Protein AF-A0A939PUR6-F1 (afdb_monomer_lite)

Structure (mmCIF, N/CA/C/O backbone):
data_AF-A0A939PUR6-F1
#
_entry.id   AF-A0A939PUR6-F1
#
loop_
_atom_site.group_PDB
_atom_site.id
_atom_site.type_symbol
_atom_site.label_atom_id
_atom_site.label_alt_id
_atom_site.label_comp_id
_atom_site.label_asym_id
_atom_site.label_entity_id
_atom_site.label_seq_id
_atom_site.pdbx_PDB_ins_code
_atom_site.Cartn_x
_atom_site.Cartn_y
_atom_site.Cartn_z
_atom_site.occupancy
_atom_site.B_iso_or_equiv
_atom_site.auth_seq_id
_atom_site.auth_comp_id
_atom_site.auth_asym_id
_atom_site.auth_atom_id
_atom_site.pdbx_PDB_model_num
ATOM 1 N N . MET A 1 1 ? -47.076 -16.941 -28.227 1.00 44.94 1 MET A N 1
ATOM 2 C CA . MET A 1 1 ? -46.972 -17.529 -26.874 1.00 44.94 1 MET A CA 1
ATOM 3 C C . MET A 1 1 ? -46.334 -18.901 -27.010 1.00 44.94 1 MET A C 1
ATOM 5 O O . MET A 1 1 ? -46.999 -19.819 -27.462 1.00 44.94 1 MET A O 1
ATOM 9 N N . VAL A 1 2 ? -45.040 -19.025 -26.717 1.00 42.06 2 VAL A N 1
ATOM 10 C CA . VAL A 1 2 ? -44.297 -20.294 -26.789 1.00 42.06 2 VAL A CA 1
ATOM 11 C C . VAL A 1 2 ? -43.575 -20.441 -25.453 1.00 42.06 2 VAL A C 1
ATOM 13 O O . VAL A 1 2 ? -42.733 -19.615 -25.112 1.00 42.06 2 VAL A O 1
ATOM 16 N N . ARG A 1 3 ? -44.006 -21.416 -24.647 1.00 46.50 3 ARG A N 1
ATOM 17 C CA . ARG A 1 3 ? -43.415 -21.761 -23.348 1.00 46.50 3 ARG A CA 1
ATOM 18 C C . ARG A 1 3 ? -42.336 -22.811 -23.586 1.00 46.50 3 ARG A C 1
ATOM 20 O O . ARG A 1 3 ? -42.663 -23.931 -23.962 1.00 46.50 3 ARG A O 1
ATOM 27 N N . THR A 1 4 ? -41.083 -22.462 -23.322 1.00 55.25 4 THR A N 1
ATOM 28 C CA . THR A 1 4 ? -39.977 -23.423 -23.262 1.00 55.25 4 THR A CA 1
ATOM 29 C C . THR A 1 4 ? -39.694 -23.731 -21.796 1.00 55.25 4 THR A C 1
ATOM 31 O O . THR A 1 4 ? -39.355 -22.840 -21.021 1.00 55.25 4 THR A O 1
ATOM 34 N N . VAL A 1 5 ? -39.899 -24.991 -21.417 1.00 54.78 5 VAL A N 1
ATOM 35 C CA . VAL A 1 5 ? -39.617 -25.551 -20.090 1.00 54.78 5 VAL A CA 1
ATOM 36 C C . VAL A 1 5 ? -38.183 -26.081 -20.118 1.00 54.78 5 VAL A C 1
ATOM 38 O O . VAL A 1 5 ? -37.868 -26.934 -20.943 1.00 54.78 5 VAL A O 1
ATOM 41 N N . GLY A 1 6 ? -37.310 -25.538 -19.266 1.00 55.69 6 GLY A N 1
ATOM 42 C CA . GLY A 1 6 ? -35.906 -25.933 -19.140 1.00 55.69 6 GLY A CA 1
ATOM 43 C C . GLY A 1 6 ? -35.643 -26.615 -17.800 1.00 55.69 6 GLY A C 1
ATOM 44 O O . GLY A 1 6 ? -35.894 -26.042 -16.744 1.00 55.69 6 GLY A O 1
ATOM 45 N N . THR A 1 7 ? -35.179 -27.854 -17.887 1.00 63.34 7 THR A N 1
ATOM 46 C CA . THR A 1 7 ? -34.989 -28.867 -16.845 1.00 63.34 7 THR A CA 1
ATOM 47 C C . THR A 1 7 ? -33.968 -28.473 -15.770 1.00 63.34 7 THR A C 1
ATOM 49 O O . THR A 1 7 ? -32.904 -27.938 -16.072 1.00 63.34 7 THR A O 1
ATOM 52 N N . ILE A 1 8 ? -34.287 -28.785 -14.509 1.00 49.12 8 ILE A N 1
ATOM 53 C CA . ILE A 1 8 ? -33.428 -28.620 -13.328 1.00 49.12 8 ILE A CA 1
ATOM 54 C C . ILE A 1 8 ? -32.584 -29.891 -13.165 1.00 49.12 8 ILE A C 1
ATOM 56 O O . ILE A 1 8 ? -33.142 -30.969 -12.972 1.00 49.12 8 ILE A O 1
ATOM 60 N N . THR A 1 9 ? -31.257 -29.768 -13.207 1.00 67.38 9 THR A N 1
ATOM 61 C CA . THR A 1 9 ? -30.330 -30.872 -12.905 1.00 67.38 9 THR A CA 1
ATOM 62 C C . THR A 1 9 ? -29.794 -30.705 -11.486 1.00 67.38 9 THR A C 1
ATOM 64 O O . THR A 1 9 ? -28.981 -29.823 -11.214 1.00 67.38 9 THR A O 1
ATOM 67 N N . THR A 1 10 ? -30.263 -31.547 -10.572 1.00 55.25 10 THR A N 1
ATOM 68 C CA . THR A 1 10 ? -29.758 -31.691 -9.204 1.00 55.25 10 THR A CA 1
ATOM 69 C C . THR A 1 10 ? -28.488 -32.544 -9.198 1.00 55.25 10 THR A C 1
ATOM 71 O O . THR A 1 10 ? -28.500 -33.682 -9.655 1.00 55.25 10 THR A O 1
ATOM 74 N N . TRP A 1 11 ? -27.395 -32.013 -8.645 1.00 55.38 11 TRP A N 1
ATOM 75 C CA . TRP A 1 11 ? -26.214 -32.801 -8.282 1.00 55.38 11 TRP A CA 1
ATOM 76 C C . TRP A 1 11 ? -26.189 -32.999 -6.770 1.00 55.38 11 TRP A C 1
ATOM 78 O O . TRP A 1 11 ? -26.096 -32.043 -6.001 1.00 55.38 11 TRP A O 1
ATOM 88 N N . ALA A 1 12 ? -26.304 -34.260 -6.367 1.00 51.56 12 ALA A N 1
ATOM 89 C CA . ALA A 1 12 ? -26.164 -34.728 -5.003 1.00 51.56 12 ALA A CA 1
ATOM 90 C C . ALA A 1 12 ? -24.798 -35.403 -4.825 1.00 51.56 12 ALA A C 1
ATOM 92 O O . ALA A 1 12 ? -24.374 -36.174 -5.680 1.00 51.56 12 ALA A O 1
ATOM 93 N N . GLY A 1 13 ? -24.190 -35.176 -3.660 1.00 39.81 13 GLY A N 1
ATOM 94 C CA . GLY A 1 13 ? -23.382 -36.180 -2.974 1.00 39.81 13 GLY A CA 1
ATOM 95 C C . GLY A 1 13 ? -21.890 -36.222 -3.299 1.00 39.81 13 GLY A C 1
ATOM 96 O O . GLY A 1 13 ? -21.481 -36.753 -4.320 1.00 39.81 13 GLY A O 1
ATOM 97 N N . ALA A 1 14 ? -21.078 -35.801 -2.330 1.00 51.81 14 ALA A N 1
ATOM 98 C CA . ALA A 1 14 ? -20.090 -36.683 -1.703 1.00 51.81 14 ALA A CA 1
ATOM 99 C C . ALA A 1 14 ? -19.549 -35.999 -0.440 1.00 51.81 14 ALA A C 1
ATOM 101 O O . ALA A 1 14 ? -18.709 -35.105 -0.498 1.00 51.81 14 ALA A O 1
ATOM 102 N N . ALA A 1 15 ? -20.073 -36.417 0.711 1.00 47.81 15 ALA A N 1
ATOM 103 C CA . ALA A 1 15 ? -19.471 -36.156 2.008 1.00 47.81 15 ALA A CA 1
ATOM 104 C C . ALA A 1 15 ? -18.269 -37.095 2.186 1.00 47.81 15 ALA A C 1
ATOM 106 O O . ALA A 1 15 ? -18.403 -38.303 1.992 1.00 47.81 15 ALA A O 1
ATOM 107 N N . LEU A 1 16 ? -17.119 -36.551 2.582 1.00 51.94 16 LEU A N 1
ATOM 108 C CA . LEU A 1 16 ? -15.963 -37.332 3.016 1.00 51.94 16 LEU A CA 1
ATOM 109 C C . LEU A 1 16 ? -15.576 -36.892 4.431 1.00 51.94 16 LEU A C 1
ATOM 111 O O . LEU A 1 16 ? -15.151 -35.765 4.671 1.00 51.94 16 LEU A O 1
ATOM 115 N N . LEU A 1 17 ? -15.809 -37.818 5.358 1.00 51.47 17 LEU A N 1
ATOM 116 C CA . LEU A 1 17 ? -15.336 -37.854 6.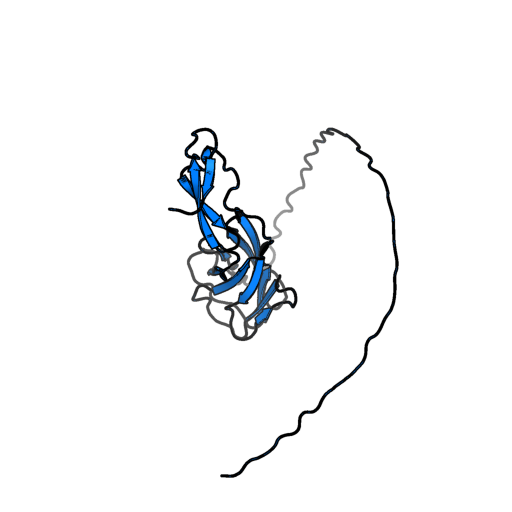738 1.00 51.47 17 LEU A CA 1
ATOM 117 C C . LEU A 1 17 ? -13.865 -38.296 6.777 1.00 51.47 17 LEU A C 1
ATOM 119 O O . LEU A 1 17 ? -13.525 -39.263 6.102 1.00 51.47 17 LEU A O 1
ATOM 123 N N . ALA A 1 18 ? -13.051 -37.661 7.626 1.00 48.53 18 ALA A N 1
ATOM 124 C CA . ALA A 1 18 ? -11.962 -38.260 8.426 1.00 48.53 18 ALA A CA 1
ATOM 125 C C . ALA A 1 18 ? -11.264 -37.123 9.208 1.00 48.53 18 ALA A C 1
ATOM 127 O O . ALA A 1 18 ? -10.755 -36.184 8.611 1.00 48.53 18 ALA A O 1
ATOM 128 N N . ALA A 1 19 ? -11.454 -37.010 10.523 1.00 43.38 19 ALA A N 1
ATOM 129 C CA . ALA A 1 19 ? -10.751 -37.726 11.597 1.00 43.38 19 ALA A CA 1
ATOM 130 C C . ALA A 1 19 ? -9.410 -37.070 12.008 1.00 43.38 19 ALA A C 1
ATOM 132 O O . ALA A 1 19 ? -8.386 -37.222 11.358 1.00 43.38 19 ALA A O 1
ATOM 133 N N . SER A 1 20 ? -9.49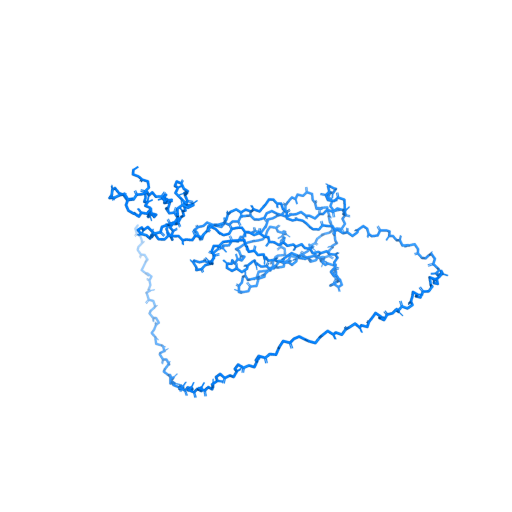0 -36.350 13.131 1.00 49.69 20 SER A N 1
ATOM 134 C CA . SER A 1 20 ? -8.622 -36.413 14.319 1.00 49.69 20 SER A CA 1
ATOM 135 C C . SER A 1 20 ? -7.098 -36.525 14.175 1.00 49.69 20 SER A C 1
ATOM 137 O O . SER A 1 20 ? -6.581 -37.576 13.817 1.00 49.69 20 SER A O 1
ATOM 139 N N . ALA A 1 21 ? -6.384 -35.541 14.736 1.00 49.59 21 ALA A N 1
ATOM 140 C CA . ALA A 1 21 ? -5.218 -35.803 15.586 1.00 49.59 21 ALA A CA 1
ATOM 141 C C . ALA A 1 21 ? -4.996 -34.646 16.576 1.00 49.59 21 ALA A C 1
ATOM 143 O O . ALA A 1 21 ? -4.632 -33.534 16.196 1.00 49.59 21 ALA A O 1
ATOM 144 N N . LEU A 1 22 ? -5.230 -34.935 17.860 1.00 49.09 22 LEU A N 1
ATOM 145 C CA . LEU A 1 22 ? -4.711 -34.167 18.989 1.00 49.09 22 LEU A CA 1
ATOM 146 C C . LEU A 1 22 ? -3.179 -34.219 18.968 1.00 49.09 22 LEU A C 1
ATOM 148 O O . LEU A 1 22 ? -2.598 -35.299 18.895 1.00 49.09 22 LEU A O 1
ATOM 152 N N . GLY A 1 23 ? -2.542 -33.067 19.143 1.00 47.75 23 GLY A N 1
ATOM 153 C CA . GLY A 1 23 ? -1.131 -32.959 19.489 1.00 47.75 23 GLY A CA 1
ATOM 154 C C . GLY A 1 23 ? -0.958 -31.934 20.599 1.00 47.75 23 GLY A C 1
ATOM 155 O O . GLY A 1 23 ? -0.745 -30.757 20.326 1.00 47.75 23 GLY A O 1
ATOM 156 N N . LEU A 1 24 ? -1.083 -32.381 21.852 1.00 51.81 24 LEU A N 1
ATOM 157 C CA . LEU A 1 24 ? -0.559 -31.659 23.010 1.00 51.81 24 LEU A CA 1
ATOM 158 C C . LEU A 1 24 ? 0.973 -31.720 22.961 1.00 51.81 24 LEU A C 1
ATOM 160 O O . LEU A 1 24 ? 1.541 -32.808 22.967 1.00 51.81 24 LEU A O 1
ATOM 164 N N . ALA A 1 25 ? 1.632 -30.567 23.011 1.00 58.00 25 ALA A N 1
ATOM 165 C CA . ALA A 1 25 ? 3.007 -30.471 23.485 1.00 58.00 25 ALA A CA 1
ATOM 166 C C . ALA A 1 25 ? 3.177 -29.161 24.261 1.00 58.00 25 ALA A C 1
ATOM 168 O O . ALA A 1 25 ? 3.385 -28.084 23.711 1.00 58.00 25 ALA A O 1
ATOM 169 N N . THR A 1 26 ? 3.034 -29.284 25.575 1.00 51.62 26 THR A N 1
ATOM 170 C CA . THR A 1 26 ? 3.586 -28.378 26.578 1.00 51.62 26 THR A CA 1
ATOM 171 C C . THR A 1 26 ? 5.110 -28.451 26.554 1.00 51.62 26 THR A C 1
ATOM 173 O O . THR A 1 26 ? 5.649 -29.538 26.746 1.00 51.62 26 THR A O 1
ATOM 176 N N . THR A 1 27 ? 5.799 -27.315 26.473 1.00 54.16 27 THR A N 1
ATOM 177 C CA . THR A 1 27 ? 7.120 -27.164 27.098 1.00 54.16 27 THR A CA 1
ATOM 178 C C . THR A 1 27 ? 7.330 -25.743 27.597 1.00 54.16 27 THR A C 1
ATOM 180 O O . THR A 1 27 ? 6.877 -24.756 27.023 1.00 54.16 27 THR A O 1
ATOM 183 N N . ALA A 1 28 ? 7.953 -25.718 28.767 1.00 51.06 28 ALA A N 1
ATOM 184 C CA . ALA A 1 28 ? 8.024 -24.649 29.732 1.00 51.06 28 ALA A CA 1
ATOM 185 C C . ALA A 1 28 ? 8.984 -23.515 29.356 1.00 51.06 28 ALA A C 1
ATOM 187 O O . ALA A 1 28 ? 9.888 -23.648 28.535 1.00 51.06 28 ALA A O 1
ATOM 188 N N . ALA A 1 29 ? 8.779 -22.410 30.067 1.00 48.66 29 ALA A N 1
ATOM 189 C CA . ALA A 1 29 ? 9.656 -21.262 30.160 1.00 48.66 29 ALA A CA 1
ATOM 190 C C . ALA A 1 29 ? 11.108 -21.621 30.523 1.00 48.66 29 ALA A C 1
ATOM 192 O O . ALA A 1 29 ? 11.379 -22.507 31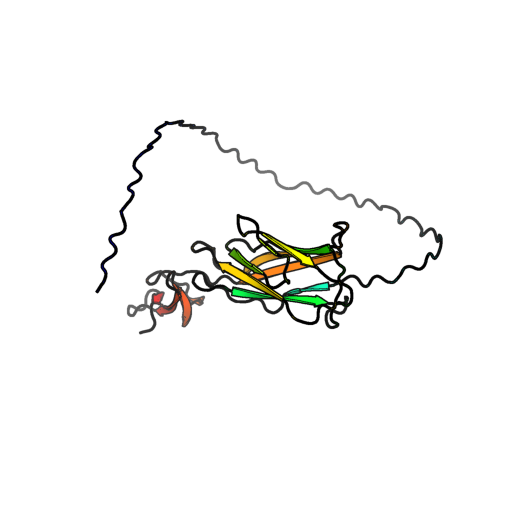.332 1.00 48.66 29 ALA A O 1
ATOM 193 N N . SER A 1 30 ? 12.039 -20.813 30.027 1.00 54.22 30 SER A N 1
ATOM 194 C CA . SER A 1 30 ? 13.265 -20.482 30.750 1.00 54.22 30 SER A CA 1
ATOM 195 C C . SER A 1 30 ? 13.647 -19.047 30.418 1.00 54.22 30 SER A C 1
ATOM 197 O O . SER A 1 30 ? 14.030 -18.718 29.298 1.00 54.22 30 SER A O 1
ATOM 199 N N . ALA A 1 31 ? 13.479 -18.186 31.418 1.00 48.00 31 ALA A N 1
ATOM 200 C CA . ALA A 1 31 ? 14.077 -16.868 31.465 1.00 48.00 31 ALA A CA 1
ATOM 201 C C . ALA A 1 31 ? 15.586 -17.035 31.684 1.00 48.00 31 ALA A C 1
ATOM 203 O O . ALA A 1 31 ? 16.001 -17.671 32.651 1.00 48.00 31 ALA A O 1
ATOM 204 N N . ALA A 1 32 ? 16.398 -16.452 30.807 1.00 53.47 32 ALA A N 1
ATOM 205 C CA . ALA A 1 32 ? 17.822 -16.263 31.043 1.00 53.47 32 ALA A CA 1
ATOM 206 C C . ALA A 1 32 ? 18.148 -14.778 30.882 1.00 53.47 32 ALA A C 1
ATOM 208 O O . ALA A 1 32 ? 18.242 -14.235 29.782 1.00 53.47 32 ALA A O 1
ATOM 209 N N . THR A 1 33 ? 18.268 -14.126 32.030 1.00 50.41 33 THR A N 1
ATOM 210 C CA . THR A 1 33 ? 18.800 -12.783 32.218 1.00 50.41 33 THR A CA 1
ATOM 211 C C . THR A 1 33 ? 20.302 -12.806 31.937 1.00 50.41 33 THR A C 1
ATOM 213 O O . THR A 1 33 ? 21.042 -13.487 32.641 1.00 50.41 33 THR A O 1
ATOM 216 N N . ALA A 1 34 ? 20.776 -12.040 30.955 1.00 48.31 34 ALA A N 1
ATOM 217 C CA . ALA A 1 34 ? 22.190 -11.692 30.838 1.00 48.31 34 ALA A CA 1
ATOM 218 C C . ALA A 1 34 ? 22.324 -10.258 30.308 1.00 48.31 34 ALA A C 1
ATOM 220 O O . ALA A 1 34 ? 21.979 -9.955 29.168 1.00 48.31 34 ALA A O 1
ATOM 221 N N . ALA A 1 35 ? 22.790 -9.373 31.186 1.00 52.88 35 ALA A N 1
ATOM 222 C CA . ALA A 1 35 ? 23.231 -8.019 30.874 1.00 52.88 35 ALA A CA 1
ATOM 223 C C . ALA A 1 35 ? 24.743 -8.033 30.501 1.00 52.88 35 ALA A C 1
ATOM 225 O O . ALA A 1 35 ? 25.334 -9.106 30.391 1.00 52.88 35 ALA A O 1
ATOM 226 N N . PRO A 1 36 ? 25.378 -6.886 30.208 1.00 58.59 36 PRO A N 1
ATOM 227 C CA . PRO A 1 36 ? 25.954 -6.585 28.906 1.00 58.59 36 PRO A CA 1
ATOM 228 C C . PRO A 1 36 ? 27.473 -6.815 28.837 1.00 58.59 36 PRO A C 1
ATOM 230 O O . PRO A 1 36 ? 28.218 -6.396 29.722 1.00 58.59 36 PRO A O 1
ATOM 233 N N . ALA A 1 37 ? 27.957 -7.378 27.726 1.00 49.81 37 ALA A N 1
ATOM 234 C CA . ALA A 1 37 ? 29.383 -7.412 27.410 1.00 49.81 37 ALA A CA 1
ATOM 235 C C . ALA A 1 37 ? 29.731 -6.329 26.378 1.00 49.81 37 ALA A C 1
ATOM 237 O O . ALA A 1 37 ? 29.385 -6.396 25.200 1.00 49.81 37 ALA A O 1
ATOM 238 N N . LYS A 1 38 ? 30.433 -5.312 26.872 1.00 50.53 38 LYS A N 1
ATOM 239 C CA . LYS A 1 38 ? 31.155 -4.282 26.130 1.00 50.53 38 LYS A CA 1
ATOM 240 C C . LYS A 1 38 ? 32.342 -4.937 25.409 1.00 50.53 38 LYS A C 1
ATOM 242 O O . LYS A 1 38 ? 33.225 -5.465 26.076 1.00 50.53 38 LYS A O 1
ATOM 247 N N . ALA A 1 39 ? 32.393 -4.864 24.080 1.00 45.03 39 ALA A N 1
ATOM 248 C CA . ALA A 1 39 ? 33.585 -5.211 23.304 1.00 45.03 39 ALA A CA 1
ATOM 249 C C . ALA A 1 39 ? 33.833 -4.162 22.213 1.00 45.03 39 ALA A C 1
ATOM 251 O O . ALA A 1 39 ? 33.241 -4.161 21.137 1.00 45.03 39 ALA A O 1
ATOM 252 N N . THR A 1 40 ? 34.721 -3.234 22.547 1.00 48.50 40 THR A N 1
ATOM 253 C CA . THR A 1 40 ? 35.486 -2.388 21.635 1.00 48.50 40 THR A CA 1
ATOM 254 C C . THR A 1 40 ? 36.438 -3.242 20.799 1.00 48.50 40 THR A C 1
ATOM 256 O O . THR A 1 40 ? 37.319 -3.886 21.360 1.00 48.50 40 THR A O 1
ATOM 259 N N . ALA A 1 41 ? 36.318 -3.181 19.473 1.00 45.66 41 ALA A N 1
ATOM 260 C CA . ALA A 1 41 ? 37.416 -3.445 18.544 1.00 45.66 41 ALA A CA 1
ATOM 261 C C . ALA A 1 41 ? 37.141 -2.710 17.223 1.00 45.66 41 ALA A C 1
ATOM 263 O O . ALA A 1 41 ? 36.449 -3.206 16.336 1.00 45.66 41 ALA A O 1
ATOM 264 N N . ALA A 1 42 ? 37.668 -1.491 17.113 1.00 46.75 42 ALA A N 1
ATOM 265 C CA . ALA A 1 42 ? 37.770 -0.779 15.850 1.00 46.75 42 ALA A CA 1
ATOM 266 C C . ALA A 1 42 ? 38.801 -1.508 14.976 1.00 46.75 42 ALA A C 1
ATOM 268 O O . ALA A 1 42 ? 40.006 -1.375 15.175 1.00 46.75 42 ALA A O 1
ATOM 269 N N . SER A 1 43 ? 38.327 -2.318 14.030 1.00 49.09 43 SER A N 1
ATOM 270 C CA . SER A 1 43 ? 39.172 -2.872 12.976 1.00 49.09 43 SER A CA 1
ATOM 271 C C . SER A 1 43 ? 39.271 -1.837 11.859 1.00 49.09 43 SER A C 1
ATOM 273 O O . SER A 1 43 ? 38.337 -1.642 11.079 1.00 49.09 43 SER A O 1
ATOM 275 N N . ALA A 1 44 ? 40.403 -1.135 11.824 1.00 49.91 44 ALA A N 1
ATOM 276 C CA . ALA A 1 44 ? 40.820 -0.320 10.698 1.00 49.91 44 ALA A CA 1
ATOM 277 C C . ALA A 1 44 ? 41.043 -1.239 9.489 1.00 49.91 44 ALA A C 1
ATOM 279 O O . ALA A 1 44 ? 42.098 -1.856 9.339 1.00 49.91 44 ALA A O 1
ATOM 280 N N . ARG A 1 45 ? 40.023 -1.369 8.635 1.00 43.97 45 ARG A N 1
ATOM 281 C CA . ARG A 1 45 ? 40.168 -2.032 7.342 1.00 43.97 45 ARG A CA 1
ATOM 282 C C . ARG A 1 45 ? 40.627 -1.000 6.323 1.00 43.97 45 ARG A C 1
ATOM 284 O O . ARG A 1 45 ? 39.904 -0.060 6.011 1.00 43.97 45 ARG A O 1
ATOM 291 N N . ALA A 1 46 ? 41.855 -1.201 5.860 1.00 42.28 46 ALA A N 1
ATOM 292 C CA . ALA A 1 46 ? 42.524 -0.416 4.840 1.00 42.28 46 ALA A CA 1
ATOM 293 C C . ALA A 1 46 ? 41.642 -0.199 3.603 1.00 42.28 46 ALA A C 1
ATOM 295 O O . ALA A 1 46 ? 41.066 -1.141 3.056 1.00 42.28 46 ALA A O 1
ATOM 296 N N . THR A 1 47 ? 41.590 1.053 3.161 1.00 45.53 47 THR A N 1
ATOM 297 C CA . THR A 1 47 ? 41.103 1.480 1.852 1.00 45.53 47 THR A CA 1
ATOM 298 C C . THR A 1 47 ? 41.998 0.860 0.772 1.00 45.53 47 THR A C 1
ATOM 300 O O . THR A 1 47 ? 43.184 1.194 0.732 1.00 45.53 47 THR A O 1
ATOM 303 N N . PRO A 1 48 ? 41.508 -0.032 -0.108 1.00 50.06 48 PRO A N 1
ATOM 304 C CA . PRO A 1 48 ? 42.271 -0.384 -1.293 1.00 50.06 48 PRO A CA 1
ATOM 305 C C . PRO A 1 48 ? 42.299 0.827 -2.229 1.00 50.06 48 PRO A C 1
ATOM 307 O O . PRO A 1 48 ? 41.265 1.411 -2.555 1.00 50.06 48 PRO A O 1
ATOM 310 N N . ALA A 1 49 ? 43.513 1.211 -2.612 1.00 44.06 49 ALA A N 1
ATOM 311 C CA . ALA A 1 49 ? 43.787 2.243 -3.593 1.00 44.06 49 ALA A CA 1
ATOM 312 C C . ALA A 1 49 ? 43.030 1.966 -4.901 1.00 44.06 49 ALA A C 1
ATOM 314 O O . ALA A 1 49 ? 43.042 0.845 -5.413 1.00 44.06 49 ALA A O 1
ATOM 315 N N . SER A 1 50 ? 42.392 3.010 -5.437 1.00 44.41 50 SER A N 1
ATOM 316 C CA . SER A 1 50 ? 41.815 3.029 -6.780 1.00 44.41 50 SER A CA 1
ATOM 317 C C . SER A 1 50 ? 42.862 2.613 -7.809 1.00 44.41 50 SER A C 1
ATOM 319 O O . SER A 1 50 ? 43.783 3.370 -8.112 1.00 44.41 50 SER A O 1
ATOM 321 N N . ALA A 1 51 ? 42.695 1.423 -8.378 1.00 46.62 51 ALA A N 1
ATOM 322 C CA . ALA A 1 51 ? 43.346 1.052 -9.620 1.00 46.62 51 ALA A CA 1
ATOM 323 C C . ALA A 1 51 ? 42.560 1.679 -10.779 1.00 46.62 51 ALA A C 1
ATOM 325 O O . ALA A 1 51 ? 41.458 1.248 -11.121 1.00 46.62 51 ALA A O 1
ATOM 326 N N . THR A 1 52 ? 43.133 2.728 -11.364 1.00 51.44 52 THR A N 1
ATOM 327 C CA . THR A 1 52 ? 42.684 3.348 -12.610 1.00 51.44 52 THR A CA 1
ATOM 328 C C . THR A 1 52 ? 42.884 2.354 -13.754 1.00 51.44 52 THR A C 1
ATOM 330 O O . THR A 1 52 ? 44.000 2.173 -14.234 1.00 51.44 52 THR A O 1
ATOM 333 N N . ALA A 1 53 ? 41.812 1.693 -14.191 1.00 44.59 53 ALA A N 1
ATOM 334 C CA . ALA A 1 53 ? 41.834 0.807 -15.349 1.00 44.59 53 ALA A CA 1
ATOM 335 C C . ALA A 1 53 ? 40.617 1.059 -16.253 1.00 44.59 53 ALA A C 1
ATOM 337 O O . ALA A 1 53 ? 39.499 0.669 -15.936 1.00 44.59 53 ALA A O 1
ATOM 338 N N . GLY A 1 54 ? 40.881 1.688 -17.402 1.00 41.25 54 GLY A N 1
ATOM 339 C CA . GLY A 1 54 ? 40.101 1.553 -18.635 1.00 41.25 54 GLY A CA 1
ATOM 340 C C . GLY A 1 54 ? 38.736 2.237 -18.673 1.00 41.25 54 GLY A C 1
ATOM 341 O O . GLY A 1 54 ? 37.715 1.638 -18.348 1.00 41.25 54 GLY A O 1
ATOM 342 N N . THR A 1 55 ? 38.704 3.455 -19.210 1.00 46.44 55 THR A N 1
ATOM 343 C CA . THR A 1 55 ? 37.503 4.209 -19.596 1.00 46.44 55 THR A CA 1
ATOM 344 C C . THR A 1 55 ? 36.760 3.509 -20.744 1.00 46.44 55 THR A C 1
ATOM 346 O O . THR A 1 55 ? 36.805 3.920 -21.900 1.00 46.44 55 THR A O 1
ATOM 349 N N . ARG A 1 56 ? 36.063 2.410 -20.447 1.00 42.94 56 ARG A N 1
ATOM 350 C CA . ARG A 1 56 ? 34.959 1.923 -21.281 1.00 42.94 56 ARG A CA 1
ATOM 351 C C . ARG A 1 56 ? 33.776 2.813 -20.944 1.00 42.94 56 ARG A C 1
ATOM 353 O O . ARG A 1 56 ? 33.391 2.829 -19.782 1.00 42.94 56 ARG A O 1
ATOM 360 N N . GLY A 1 57 ? 33.271 3.571 -21.920 1.00 39.78 57 GLY A N 1
ATOM 361 C CA . GLY A 1 57 ? 32.206 4.564 -21.751 1.00 39.78 57 GLY A CA 1
ATOM 362 C C . GLY A 1 57 ? 31.132 4.104 -20.769 1.00 39.78 57 GLY A C 1
ATOM 363 O O . GLY A 1 57 ? 30.245 3.330 -21.124 1.00 39.78 57 GLY A O 1
ATOM 364 N N . VAL A 1 58 ? 31.253 4.558 -19.519 1.00 43.47 58 VAL A N 1
ATOM 365 C CA . VAL A 1 58 ? 30.232 4.383 -18.498 1.00 43.47 58 VAL A CA 1
ATOM 366 C C . VAL A 1 58 ? 29.145 5.336 -18.934 1.00 43.47 58 VAL A C 1
ATOM 368 O O . VAL A 1 58 ? 29.222 6.537 -18.692 1.00 43.47 58 VAL A O 1
ATOM 371 N N . VAL A 1 59 ? 28.182 4.811 -19.688 1.00 50.00 59 VAL A N 1
ATOM 372 C CA . VAL A 1 59 ? 26.909 5.493 -19.859 1.00 50.00 59 VAL A CA 1
ATOM 373 C C . VAL A 1 59 ? 26.425 5.713 -18.436 1.00 50.00 59 VAL A C 1
ATOM 375 O O . VAL A 1 59 ? 26.197 4.736 -17.721 1.00 50.00 59 VAL A O 1
ATOM 378 N N . ASP A 1 60 ? 26.406 6.972 -18.014 1.00 55.16 60 ASP A N 1
ATOM 379 C CA . ASP A 1 60 ? 25.917 7.418 -16.719 1.00 55.16 60 ASP A CA 1
ATOM 380 C C . ASP A 1 60 ? 24.462 6.950 -16.595 1.00 55.16 60 ASP A C 1
ATOM 382 O O . ASP A 1 60 ? 23.524 7.591 -17.069 1.00 55.16 60 ASP A O 1
ATOM 386 N N . GLN A 1 61 ? 24.277 5.720 -16.105 1.00 62.41 61 GLN A N 1
ATOM 387 C CA . GLN A 1 61 ? 22.964 5.147 -15.876 1.00 62.41 61 GLN A CA 1
ATOM 388 C C . GLN A 1 61 ? 22.420 5.863 -14.656 1.00 62.41 61 GLN A C 1
ATOM 390 O O . GLN A 1 61 ? 22.659 5.440 -13.525 1.00 62.41 61 GLN A O 1
ATOM 395 N N . THR A 1 62 ? 21.685 6.945 -14.904 1.00 77.00 62 THR A N 1
ATOM 396 C CA . THR A 1 62 ? 20.909 7.631 -13.880 1.00 77.00 62 THR A CA 1
ATOM 397 C C . THR A 1 62 ? 20.065 6.594 -13.146 1.00 77.00 62 THR A C 1
ATOM 399 O O . THR A 1 62 ? 19.136 6.007 -13.709 1.00 77.00 62 THR A O 1
ATOM 402 N N . VAL A 1 63 ? 20.424 6.322 -11.891 1.00 82.81 63 VAL A N 1
ATOM 403 C CA . VAL A 1 63 ? 19.704 5.360 -11.061 1.00 82.81 63 VAL A CA 1
ATOM 404 C C . VAL A 1 63 ? 18.328 5.957 -10.758 1.00 82.81 63 VAL A C 1
ATOM 406 O O . VAL A 1 63 ? 18.256 7.083 -10.259 1.00 82.81 63 VAL A O 1
ATOM 409 N N . PRO A 1 64 ? 17.221 5.257 -11.064 1.00 89.62 64 PRO A N 1
ATOM 410 C CA . PRO A 1 64 ? 15.898 5.775 -10.762 1.00 89.62 64 PRO A CA 1
ATOM 411 C C . PRO A 1 64 ? 15.704 5.946 -9.252 1.00 89.62 64 PRO A C 1
ATOM 413 O O . PRO A 1 64 ? 16.176 5.142 -8.451 1.00 89.62 64 PRO A O 1
ATOM 416 N N . ALA A 1 65 ? 14.928 6.947 -8.858 1.00 91.06 65 ALA A N 1
ATOM 417 C CA . ALA A 1 65 ? 14.446 7.119 -7.496 1.00 91.06 65 ALA A CA 1
ATOM 418 C C . ALA A 1 65 ? 12.946 6.825 -7.455 1.00 91.06 65 ALA A C 1
ATOM 420 O O . ALA A 1 65 ? 12.161 7.428 -8.193 1.00 91.06 65 ALA A O 1
ATOM 421 N N . LEU A 1 66 ? 12.553 5.881 -6.605 1.00 92.19 66 LEU A N 1
ATOM 422 C CA . LEU A 1 66 ? 11.161 5.540 -6.340 1.00 92.19 66 LEU A CA 1
ATOM 423 C C . LEU A 1 66 ? 10.710 6.286 -5.084 1.00 92.19 66 LEU A C 1
ATOM 425 O O . LEU A 1 66 ? 11.437 6.319 -4.096 1.00 92.19 66 LEU A O 1
ATOM 429 N N . ALA A 1 67 ? 9.530 6.894 -5.121 1.00 92.38 67 ALA A N 1
ATOM 430 C CA . ALA A 1 67 ? 8.992 7.633 -3.984 1.00 92.38 67 ALA A CA 1
ATOM 431 C C . ALA A 1 67 ? 7.476 7.475 -3.899 1.00 92.38 67 ALA A C 1
ATOM 433 O O . ALA A 1 67 ? 6.781 7.514 -4.917 1.00 92.38 67 ALA A O 1
ATOM 434 N N . GLN A 1 68 ? 6.961 7.337 -2.681 1.00 93.62 68 GLN A N 1
ATOM 435 C CA . GLN A 1 68 ? 5.538 7.493 -2.414 1.00 93.62 68 GLN A CA 1
ATOM 436 C C . GLN A 1 68 ? 5.159 8.983 -2.413 1.00 93.62 68 GLN A C 1
ATOM 438 O O . GLN A 1 68 ? 5.968 9.838 -2.051 1.00 93.62 68 GLN A O 1
ATOM 443 N N . GLY A 1 69 ? 3.922 9.288 -2.806 1.00 91.44 69 GLY A N 1
ATOM 444 C CA . GLY A 1 69 ? 3.290 10.576 -2.527 1.00 91.44 69 GLY A CA 1
ATOM 445 C C . GLY A 1 69 ? 2.893 10.734 -1.051 1.00 91.44 69 GLY A C 1
ATOM 446 O O . GLY A 1 69 ? 3.498 10.155 -0.149 1.00 91.44 69 GLY A O 1
ATOM 447 N N . ALA A 1 70 ? 1.841 11.512 -0.794 1.00 93.56 70 ALA A N 1
ATOM 448 C CA . ALA A 1 70 ? 1.306 11.682 0.557 1.00 93.56 70 ALA A CA 1
ATOM 449 C C . ALA A 1 70 ? 0.882 10.336 1.179 1.00 93.56 70 ALA A C 1
ATOM 451 O O . ALA A 1 70 ? 0.396 9.445 0.480 1.00 93.56 70 ALA A O 1
ATOM 452 N N . ILE A 1 71 ? 1.055 10.194 2.497 1.00 94.44 71 ILE A N 1
ATOM 453 C CA . ILE A 1 71 ? 0.585 9.024 3.252 1.00 94.44 71 ILE A CA 1
ATOM 454 C C . ILE A 1 71 ? -0.939 9.123 3.381 1.00 94.44 71 ILE A C 1
ATOM 456 O O . ILE A 1 71 ? -1.424 10.067 4.011 1.00 94.44 71 ILE A O 1
ATOM 460 N N . PRO A 1 72 ? -1.712 8.191 2.799 1.00 94.44 72 PRO A N 1
ATOM 461 C CA . PRO A 1 72 ? -3.157 8.249 2.900 1.00 94.44 72 PRO A CA 1
ATOM 462 C C . PRO A 1 72 ? -3.640 7.693 4.243 1.00 94.44 72 PRO A C 1
ATOM 464 O O . PRO A 1 72 ? -3.024 6.797 4.828 1.00 94.44 72 PRO A O 1
ATOM 467 N N . ASN A 1 73 ? -4.781 8.211 4.697 1.00 90.88 73 ASN A N 1
ATOM 468 C CA . ASN A 1 73 ? -5.549 7.633 5.794 1.00 90.88 73 ASN A CA 1
ATOM 469 C C . ASN A 1 73 ? -6.463 6.535 5.229 1.00 90.88 73 ASN A C 1
ATOM 471 O O . ASN A 1 73 ? -7.213 6.784 4.281 1.00 90.88 73 ASN A O 1
ATOM 475 N N . ALA A 1 74 ? -6.362 5.327 5.768 1.00 92.06 74 ALA A N 1
ATOM 476 C CA . ALA A 1 74 ? -7.058 4.147 5.288 1.00 92.06 74 ALA A CA 1
ATOM 477 C C . ALA A 1 74 ? -8.051 3.628 6.324 1.00 92.06 74 ALA A C 1
ATOM 479 O O . ALA A 1 74 ? -7.779 3.602 7.524 1.00 92.06 74 ALA A O 1
ATOM 480 N N . HIS A 1 75 ? -9.195 3.186 5.816 1.00 87.44 75 HIS A N 1
ATOM 481 C CA . HIS A 1 75 ? -10.299 2.637 6.587 1.00 87.44 75 HIS A CA 1
ATOM 482 C C . HIS A 1 75 ? -10.593 1.224 6.072 1.00 87.44 75 HIS A C 1
ATOM 484 O O . HIS A 1 75 ? -10.415 0.950 4.887 1.00 87.44 75 HIS A O 1
ATOM 490 N N . HIS A 1 76 ? -11.045 0.325 6.942 1.00 86.56 76 HIS A N 1
ATOM 491 C CA . HIS A 1 76 ? -11.390 -1.061 6.586 1.00 86.56 76 HIS A CA 1
ATOM 492 C C . HIS A 1 76 ? -12.597 -1.171 5.650 1.00 86.56 76 HIS A C 1
ATOM 494 O O . HIS A 1 76 ? -12.699 -2.130 4.895 1.00 86.56 76 HIS A O 1
ATOM 500 N N . ASP A 1 77 ? -13.471 -0.164 5.609 1.00 84.75 77 ASP A N 1
ATOM 501 C CA . ASP A 1 77 ? -14.666 -0.177 4.759 1.00 84.75 77 ASP A CA 1
ATOM 502 C C . ASP A 1 77 ? -14.434 0.340 3.329 1.00 84.75 77 ASP A C 1
ATOM 504 O O . ASP A 1 77 ? -15.329 0.234 2.486 1.00 84.75 77 ASP A O 1
ATOM 508 N N . LYS A 1 78 ? -13.268 0.936 3.039 1.00 89.56 78 LYS A N 1
ATOM 509 C CA . LYS A 1 78 ? -12.999 1.593 1.752 1.00 89.56 78 LYS A CA 1
ATOM 510 C C . LYS A 1 78 ? -11.601 1.276 1.229 1.00 89.56 78 LYS A C 1
ATOM 512 O O . LYS A 1 78 ? -10.622 1.489 1.944 1.00 89.56 78 LYS A O 1
ATOM 517 N N . PRO A 1 79 ? -11.475 0.881 -0.050 1.00 95.75 79 PRO A N 1
ATOM 518 C CA . PRO A 1 79 ? -10.171 0.760 -0.677 1.00 95.75 79 PRO A CA 1
ATOM 519 C C . PRO A 1 79 ? -9.420 2.096 -0.642 1.00 95.75 79 PRO A C 1
ATOM 521 O O . PRO A 1 79 ? -9.971 3.145 -0.988 1.00 95.75 79 PRO A O 1
ATOM 524 N N . VAL A 1 80 ? -8.146 2.059 -0.261 1.00 96.88 80 VAL A N 1
ATOM 525 C CA . VAL A 1 80 ? -7.259 3.223 -0.233 1.00 96.88 80 VAL A CA 1
ATOM 526 C C . VAL A 1 80 ? -6.357 3.230 -1.463 1.00 96.88 80 VAL A C 1
ATOM 528 O O . VAL A 1 80 ? -5.791 2.208 -1.851 1.00 96.88 80 VAL A O 1
ATOM 531 N N . ARG A 1 81 ? -6.206 4.400 -2.088 1.00 97.19 81 ARG A N 1
ATOM 532 C CA . ARG A 1 81 ? -5.278 4.608 -3.206 1.00 97.19 81 ARG A CA 1
ATOM 533 C C . ARG A 1 81 ? -3.977 5.194 -2.677 1.00 97.19 81 ARG A C 1
ATOM 535 O O . ARG A 1 81 ? -3.983 6.296 -2.137 1.00 97.19 81 ARG A O 1
ATOM 542 N N . VAL A 1 82 ? -2.870 4.487 -2.881 1.00 97.12 82 VAL A N 1
ATOM 543 C CA . VAL A 1 82 ? -1.532 4.970 -2.519 1.00 97.12 82 VAL A CA 1
ATOM 544 C C . VAL A 1 82 ? -0.770 5.324 -3.789 1.00 97.12 82 VAL A C 1
ATOM 546 O O . VAL A 1 82 ? -0.515 4.457 -4.626 1.00 97.12 82 VAL A O 1
ATOM 549 N N . ALA A 1 83 ? -0.451 6.608 -3.946 1.00 95.94 83 ALA A N 1
ATOM 550 C CA . ALA A 1 83 ? 0.263 7.132 -5.104 1.00 95.94 83 ALA A CA 1
ATOM 551 C C . ALA A 1 83 ? 1.776 6.936 -4.960 1.00 95.94 83 ALA A C 1
ATOM 553 O O . ALA A 1 83 ? 2.329 7.148 -3.880 1.00 95.94 83 ALA A O 1
ATOM 554 N N . PHE A 1 84 ? 2.457 6.601 -6.049 1.00 94.12 84 PHE A N 1
ATOM 555 C CA . PHE A 1 84 ? 3.915 6.552 -6.111 1.00 94.12 84 PHE A CA 1
ATOM 556 C C . PHE A 1 84 ? 4.429 6.959 -7.495 1.00 94.12 84 PHE A C 1
ATOM 558 O O . PHE A 1 84 ? 3.741 6.817 -8.512 1.00 94.12 84 PHE A O 1
ATOM 565 N N . LYS A 1 85 ? 5.672 7.441 -7.530 1.00 92.31 85 LYS A N 1
ATOM 566 C CA . LYS A 1 85 ? 6.348 7.937 -8.732 1.00 92.31 85 LYS A CA 1
ATOM 567 C C . LYS A 1 85 ? 7.759 7.379 -8.861 1.00 92.31 85 LYS A C 1
ATOM 569 O O . LYS A 1 85 ? 8.437 7.143 -7.862 1.00 92.31 85 LYS A O 1
ATOM 574 N N . LEU A 1 86 ? 8.200 7.214 -10.106 1.00 91.06 86 LEU A N 1
ATOM 575 C CA . LEU A 1 86 ? 9.575 6.875 -10.465 1.00 91.06 86 LEU A CA 1
ATOM 576 C C . LEU A 1 86 ? 10.218 8.084 -11.158 1.00 91.06 86 LEU A C 1
ATOM 578 O O . LEU A 1 86 ? 9.685 8.606 -12.137 1.00 91.06 86 LEU A O 1
ATOM 582 N N . THR A 1 87 ? 11.356 8.533 -10.643 1.00 89.75 87 THR A N 1
ATOM 583 C CA . THR A 1 87 ? 12.018 9.790 -11.035 1.00 89.75 87 THR A CA 1
ATOM 584 C C . THR A 1 87 ? 13.481 9.560 -11.394 1.00 89.75 87 THR A C 1
ATOM 586 O O . THR A 1 87 ? 14.068 8.551 -11.000 1.00 89.75 87 THR A O 1
ATOM 589 N N . ALA A 1 88 ? 14.076 10.467 -12.164 1.00 83.62 88 ALA A N 1
ATOM 590 C CA . ALA A 1 88 ? 15.463 10.371 -12.612 1.00 83.62 88 ALA A CA 1
ATOM 591 C C . ALA A 1 88 ? 16.445 10.864 -11.533 1.00 83.62 88 ALA A C 1
ATOM 593 O O . ALA A 1 88 ? 17.108 11.869 -11.730 1.00 83.62 88 ALA A O 1
ATOM 594 N N . GLY A 1 89 ? 16.515 10.193 -10.375 1.00 77.75 89 GLY A N 1
ATOM 595 C CA . GLY A 1 89 ? 17.454 10.491 -9.273 1.00 77.75 89 GLY A CA 1
ATOM 596 C C . GLY A 1 89 ? 17.260 11.840 -8.549 1.00 77.75 89 GLY A C 1
ATOM 597 O O . GLY A 1 89 ? 17.491 11.931 -7.349 1.00 77.75 89 GLY A O 1
ATOM 598 N N . ASP A 1 90 ? 16.764 12.861 -9.244 1.00 74.94 90 ASP A N 1
ATOM 599 C CA . ASP A 1 90 ? 16.529 14.242 -8.810 1.00 74.94 90 ASP A CA 1
ATOM 600 C C . ASP A 1 90 ? 15.143 14.463 -8.175 1.00 74.94 90 ASP A C 1
ATOM 602 O O . ASP A 1 90 ? 14.760 15.590 -7.856 1.00 74.94 90 ASP A O 1
ATOM 606 N N . THR A 1 91 ? 14.365 13.390 -7.997 1.00 71.00 91 THR A N 1
ATOM 607 C CA . THR A 1 91 ? 13.009 13.356 -7.408 1.00 71.00 91 THR A CA 1
ATOM 608 C C . THR A 1 91 ? 11.926 14.163 -8.138 1.00 71.00 91 THR A C 1
ATOM 610 O O . THR A 1 91 ? 10.753 14.135 -7.732 1.00 71.00 91 THR A O 1
ATOM 613 N N . THR A 1 92 ? 12.272 14.845 -9.230 1.00 75.62 92 THR A N 1
ATOM 614 C CA . THR A 1 92 ? 11.410 15.827 -9.908 1.00 75.62 92 THR A CA 1
ATOM 615 C C . THR A 1 92 ? 11.260 15.542 -11.392 1.00 75.62 92 THR A C 1
ATOM 617 O O . THR A 1 92 ? 10.151 15.657 -11.916 1.00 75.62 92 THR A O 1
ATOM 620 N N . SER A 1 93 ? 12.316 15.086 -12.060 1.00 81.06 93 SER A N 1
ATOM 621 C CA . SER A 1 93 ? 12.250 14.708 -13.463 1.00 81.06 93 SER A CA 1
ATOM 622 C C . SER A 1 93 ? 11.631 13.319 -13.622 1.00 81.06 93 SER A C 1
ATOM 624 O O . SER A 1 93 ? 12.003 12.387 -12.897 1.00 81.06 93 SER A O 1
ATOM 626 N N . PRO A 1 94 ? 10.710 13.127 -14.586 1.00 80.94 94 PRO A N 1
ATOM 627 C CA . PRO A 1 94 ? 10.168 11.807 -14.880 1.00 80.94 94 PRO A CA 1
ATOM 628 C C . PRO A 1 94 ? 11.303 10.863 -15.276 1.00 80.94 94 PRO A C 1
ATOM 630 O O . PRO A 1 94 ? 12.178 11.232 -16.065 1.00 80.94 94 PRO A O 1
ATOM 633 N N . PHE A 1 95 ? 11.290 9.636 -14.751 1.00 84.25 95 PHE A N 1
ATOM 634 C CA . PHE A 1 95 ? 12.280 8.641 -15.148 1.00 84.25 95 PHE A CA 1
ATOM 635 C C . PHE A 1 95 ? 12.096 8.298 -16.630 1.00 84.25 95 PHE A C 1
ATOM 637 O O . PHE A 1 95 ? 11.080 7.725 -17.045 1.00 84.25 95 PHE A O 1
ATOM 644 N N . LYS A 1 96 ? 13.090 8.677 -17.435 1.00 79.56 96 LYS A N 1
ATOM 645 C CA . LYS A 1 96 ? 13.151 8.366 -18.858 1.00 79.56 96 LYS A CA 1
ATOM 646 C C . LYS A 1 96 ? 14.040 7.145 -19.034 1.00 79.56 96 LYS A C 1
ATOM 648 O O . LYS A 1 96 ? 15.255 7.279 -18.971 1.00 79.56 96 LYS A O 1
ATOM 653 N N . GLY A 1 97 ? 13.454 5.969 -19.247 1.00 76.31 97 GLY A N 1
ATOM 654 C CA . GLY A 1 97 ? 14.260 4.796 -19.593 1.00 76.31 97 GLY A CA 1
ATOM 655 C C . GLY A 1 97 ? 13.886 3.489 -18.919 1.00 76.31 97 GLY A C 1
ATOM 656 O O . GLY A 1 97 ? 14.766 2.641 -18.780 1.00 76.31 97 GLY A O 1
ATOM 657 N N . TYR A 1 98 ? 12.622 3.280 -18.534 1.00 84.94 98 TYR A N 1
ATOM 658 C CA . TYR A 1 98 ? 12.229 1.902 -18.258 1.00 84.94 98 TYR A CA 1
ATOM 659 C C . TYR A 1 98 ? 12.235 1.095 -19.554 1.00 84.94 98 TYR A C 1
ATOM 661 O O . TYR A 1 98 ? 11.860 1.595 -20.620 1.00 84.94 98 TYR A O 1
ATOM 669 N N . ARG A 1 99 ? 12.705 -0.144 -19.468 1.00 90.19 99 ARG A N 1
ATOM 670 C CA . ARG A 1 99 ? 12.877 -1.061 -20.596 1.00 90.19 99 ARG A CA 1
ATOM 671 C C . ARG A 1 99 ? 11.815 -2.149 -20.569 1.00 90.19 99 ARG A C 1
ATOM 673 O O . ARG A 1 99 ? 11.186 -2.410 -19.545 1.00 90.19 99 ARG A O 1
ATOM 680 N N . VAL A 1 100 ? 11.634 -2.806 -21.713 1.00 92.06 100 VAL A N 1
ATOM 681 C CA . VAL A 1 100 ? 10.836 -4.034 -21.783 1.00 92.06 100 VAL A CA 1
ATOM 682 C C . VAL A 1 100 ? 11.407 -5.042 -20.789 1.00 92.06 100 VAL A C 1
ATOM 684 O O . VAL A 1 100 ? 12.606 -5.314 -20.809 1.00 92.06 100 VAL A O 1
ATOM 687 N N . GLY A 1 101 ? 10.549 -5.593 -19.934 1.00 93.19 101 GLY A N 1
ATOM 688 C CA . GLY A 1 101 ? 10.950 -6.573 -18.926 1.00 93.19 101 GLY A CA 1
ATOM 689 C C . GLY A 1 101 ? 11.385 -5.982 -17.586 1.00 93.19 101 GLY A C 1
ATOM 690 O O . GLY A 1 101 ? 11.594 -6.759 -16.659 1.00 93.19 101 GLY A O 1
ATOM 691 N N . ASP A 1 102 ? 11.481 -4.655 -17.442 1.00 94.12 102 ASP A N 1
ATOM 692 C CA . ASP A 1 102 ? 11.667 -4.048 -16.120 1.00 94.12 102 ASP A CA 1
ATOM 693 C C . ASP A 1 102 ? 10.479 -4.413 -15.217 1.00 94.12 102 ASP A C 1
ATOM 695 O O . ASP A 1 102 ? 9.331 -4.490 -15.674 1.00 94.12 102 ASP A O 1
ATOM 699 N N . VAL A 1 103 ? 10.751 -4.635 -13.931 1.00 95.31 103 VAL A N 1
ATOM 700 C CA . VAL A 1 103 ? 9.759 -5.124 -12.968 1.00 95.31 103 VAL A CA 1
ATOM 701 C C . VAL A 1 103 ? 9.588 -4.136 -11.823 1.00 95.31 103 VAL A C 1
ATOM 703 O O . VAL A 1 103 ? 10.540 -3.809 -11.116 1.00 95.31 103 VAL A O 1
ATOM 706 N N . LEU A 1 104 ? 8.346 -3.709 -11.597 1.00 95.56 104 LEU A N 1
ATOM 707 C CA . LEU A 1 104 ? 7.921 -3.099 -10.340 1.00 95.56 104 LEU A CA 1
ATOM 708 C C . LEU A 1 104 ? 7.348 -4.199 -9.447 1.00 95.56 104 LEU A C 1
ATOM 710 O O . LEU A 1 104 ? 6.416 -4.890 -9.849 1.00 95.56 104 LEU A O 1
ATOM 714 N N . LYS A 1 105 ? 7.864 -4.333 -8.228 1.00 97.19 105 LYS A N 1
ATOM 715 C CA . LYS A 1 105 ? 7.334 -5.240 -7.208 1.00 97.19 105 LYS A CA 1
ATOM 716 C C . LYS A 1 105 ? 6.839 -4.453 -6.005 1.00 97.19 105 LYS A C 1
ATOM 718 O O . LYS A 1 105 ? 7.530 -3.558 -5.517 1.00 97.19 105 LYS A O 1
ATOM 723 N N . ILE A 1 106 ? 5.666 -4.834 -5.519 1.00 97.88 106 ILE A N 1
ATOM 724 C CA . ILE A 1 106 ? 4.991 -4.241 -4.371 1.00 97.88 106 ILE A CA 1
ATOM 725 C C . ILE A 1 106 ? 4.743 -5.323 -3.328 1.00 97.88 106 ILE A C 1
ATOM 727 O O . ILE A 1 106 ? 4.326 -6.432 -3.657 1.00 97.88 106 ILE A O 1
ATOM 731 N N . THR A 1 107 ? 4.974 -4.979 -2.068 1.00 98.50 107 THR A N 1
ATOM 732 C CA . THR A 1 107 ? 4.571 -5.751 -0.895 1.00 98.50 107 THR A CA 1
ATOM 733 C C . THR A 1 107 ? 3.658 -4.874 -0.052 1.00 98.50 107 THR A C 1
ATOM 735 O O . THR A 1 107 ? 4.050 -3.771 0.336 1.00 98.50 107 THR A O 1
ATOM 738 N N . ALA A 1 108 ? 2.445 -5.354 0.208 1.00 98.31 108 ALA A N 1
ATOM 739 C CA . ALA A 1 108 ? 1.456 -4.636 0.997 1.00 98.31 108 ALA A CA 1
ATOM 740 C C . ALA A 1 108 ? 1.949 -4.414 2.440 1.00 98.31 108 ALA A C 1
ATOM 742 O O . ALA A 1 108 ? 2.612 -5.294 2.999 1.00 98.31 108 ALA A O 1
ATOM 743 N N . PRO A 1 109 ? 1.619 -3.271 3.064 1.00 98.31 109 PRO A N 1
ATOM 744 C CA . PRO A 1 109 ? 1.778 -3.095 4.502 1.00 98.31 109 PRO A CA 1
ATOM 745 C C . PRO A 1 109 ? 1.034 -4.174 5.309 1.00 98.31 109 PRO A C 1
ATOM 747 O O . PRO A 1 109 ? -0.016 -4.658 4.866 1.00 98.31 109 PRO A O 1
ATOM 750 N N . PRO A 1 110 ? 1.512 -4.523 6.517 1.00 97.50 110 PRO A N 1
ATOM 751 C CA . PRO A 1 110 ? 0.763 -5.368 7.445 1.00 97.50 110 PRO A CA 1
ATOM 752 C C . PRO A 1 110 ? -0.666 -4.856 7.668 1.00 97.50 110 PRO A C 1
ATOM 754 O O . PRO A 1 110 ? -0.890 -3.650 7.734 1.00 97.50 110 PRO A O 1
ATOM 757 N N . GLY A 1 111 ? -1.632 -5.772 7.772 1.00 95.50 111 GLY A N 1
ATOM 758 C CA . GLY A 1 111 ? -3.048 -5.415 7.921 1.00 95.50 111 GLY A CA 1
ATOM 759 C C . GLY A 1 111 ? -3.707 -4.881 6.644 1.00 95.50 111 GLY A C 1
ATOM 760 O O . GLY A 1 111 ? -4.806 -4.342 6.717 1.00 95.50 111 GLY A O 1
ATOM 761 N N . THR A 1 112 ? -3.055 -5.002 5.478 1.00 98.06 112 THR A N 1
ATOM 762 C CA . THR A 1 112 ? -3.634 -4.601 4.184 1.00 98.06 112 THR A CA 1
ATOM 763 C C . THR A 1 112 ? -3.402 -5.629 3.074 1.00 98.06 112 THR A C 1
ATOM 765 O O . THR A 1 112 ? -2.400 -6.349 3.069 1.00 98.06 112 THR A O 1
ATOM 768 N N . THR A 1 113 ? -4.297 -5.680 2.091 1.00 98.38 113 THR A N 1
ATOM 769 C CA . THR A 1 113 ? -4.180 -6.532 0.897 1.00 98.38 113 THR A CA 1
ATOM 770 C C . THR A 1 113 ? -4.270 -5.705 -0.381 1.00 98.38 113 THR A C 1
ATOM 772 O O . THR A 1 113 ? -4.943 -4.680 -0.425 1.00 98.38 113 THR A O 1
ATOM 775 N N . ILE A 1 114 ? -3.588 -6.133 -1.441 1.00 98.44 114 ILE A N 1
ATOM 776 C CA . ILE A 1 114 ? -3.596 -5.475 -2.750 1.00 98.44 114 ILE A CA 1
ATOM 777 C C . ILE A 1 114 ? -4.879 -5.855 -3.485 1.00 98.44 114 ILE A C 1
ATOM 779 O O . ILE A 1 114 ? -5.090 -7.014 -3.842 1.00 98.44 114 ILE A O 1
ATOM 783 N N . ALA A 1 115 ? -5.731 -4.864 -3.720 1.00 97.50 115 ALA A N 1
ATOM 784 C CA . ALA A 1 115 ? -6.945 -5.009 -4.511 1.00 97.50 115 ALA A CA 1
ATOM 785 C C . ALA A 1 115 ? -6.658 -4.825 -6.003 1.00 97.50 115 ALA A C 1
ATOM 787 O O . ALA A 1 115 ? -7.177 -5.569 -6.833 1.00 97.50 115 ALA A O 1
ATOM 788 N N . ASP A 1 116 ? -5.830 -3.833 -6.338 1.00 9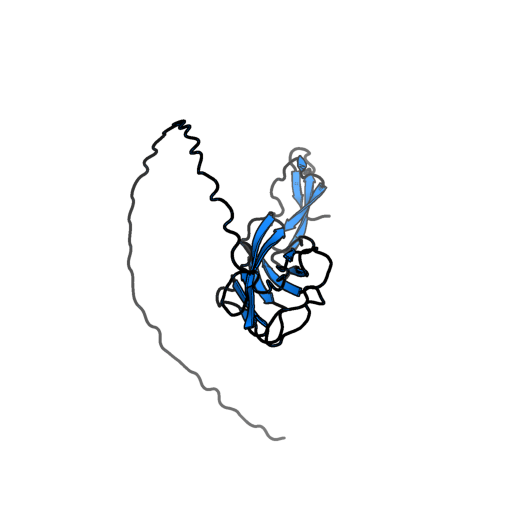6.81 116 ASP A N 1
ATOM 789 C CA . ASP A 1 116 ? -5.451 -3.544 -7.716 1.00 96.81 116 ASP A CA 1
ATOM 790 C C . ASP A 1 116 ? -4.125 -2.778 -7.798 1.00 96.81 116 ASP A C 1
ATOM 792 O O . ASP A 1 116 ? -3.648 -2.193 -6.823 1.00 96.81 116 ASP A O 1
ATOM 796 N N . LEU A 1 117 ? -3.537 -2.757 -8.989 1.00 95.19 117 LEU A N 1
ATOM 797 C CA . LEU A 1 117 ? -2.302 -2.056 -9.287 1.00 95.19 117 LEU A CA 1
ATOM 798 C C . LEU A 1 117 ? -2.348 -1.441 -10.691 1.00 95.19 117 LEU A C 1
ATOM 800 O O . LEU A 1 117 ? -2.488 -2.132 -11.703 1.00 95.19 117 LEU A O 1
ATOM 804 N N . MET A 1 118 ? -2.193 -0.118 -10.757 1.00 90.31 118 MET A N 1
ATOM 805 C CA . MET A 1 118 ? -2.176 0.636 -12.009 1.00 90.31 118 MET A CA 1
ATOM 806 C C . MET A 1 118 ? -0.776 0.636 -12.625 1.00 90.31 118 MET A C 1
ATOM 808 O O . MET A 1 118 ? -0.008 1.579 -12.436 1.00 90.31 118 MET A O 1
ATOM 812 N N . CYS A 1 119 ? -0.435 -0.406 -13.379 1.00 80.06 119 CYS A N 1
ATOM 813 C CA . CYS A 1 119 ? 0.919 -0.555 -13.924 1.00 80.06 119 CYS A CA 1
ATOM 814 C C . CYS A 1 119 ? 0.996 -1.108 -15.359 1.00 80.06 119 CYS A C 1
ATOM 816 O O . CYS A 1 119 ? 2.019 -1.647 -15.771 1.00 80.06 119 CYS A O 1
ATOM 818 N N . GLY A 1 120 ? -0.060 -0.918 -16.153 1.00 74.19 120 GLY A N 1
ATOM 819 C CA . GLY A 1 120 ? -0.126 -1.402 -17.534 1.00 74.19 120 GLY A CA 1
ATOM 820 C C . GLY A 1 120 ? -0.729 -2.810 -17.649 1.00 74.19 120 GLY A C 1
ATOM 821 O O . GLY A 1 120 ? -1.321 -3.304 -16.691 1.00 74.19 120 GLY A O 1
ATOM 822 N N . PRO A 1 121 ? -0.638 -3.448 -18.832 1.00 79.25 121 PRO A N 1
ATOM 823 C CA . PRO A 1 121 ? -1.400 -4.657 -19.157 1.00 79.25 121 PRO A CA 1
ATOM 824 C C . PRO A 1 121 ? -0.868 -5.942 -18.508 1.00 79.25 121 PRO A C 1
ATOM 826 O O . PRO A 1 121 ? -1.613 -6.910 -18.394 1.00 79.25 121 PRO A O 1
ATOM 829 N N . LYS A 1 122 ? 0.404 -5.980 -18.088 1.00 88.69 122 LYS A N 1
ATOM 830 C CA . LYS A 1 122 ? 1.023 -7.153 -17.454 1.00 88.69 122 LYS A CA 1
ATOM 831 C C . LYS A 1 122 ? 1.191 -6.910 -15.959 1.00 88.69 122 LYS A C 1
ATOM 833 O O . LYS A 1 122 ? 2.256 -6.483 -15.513 1.00 88.69 122 LYS A O 1
ATOM 838 N N . LYS A 1 123 ? 0.119 -7.167 -15.213 1.00 94.56 123 LYS A N 1
ATOM 839 C CA . LYS A 1 123 ? 0.111 -7.180 -13.749 1.00 94.56 123 LYS A CA 1
ATOM 840 C C . LYS A 1 123 ? -0.150 -8.594 -13.251 1.00 94.56 123 LYS A C 1
ATOM 842 O O . LYS A 1 123 ? -0.981 -9.297 -13.821 1.00 94.56 123 LYS A O 1
ATOM 847 N N . ASP A 1 124 ? 0.538 -8.967 -12.189 1.00 96.88 124 ASP A N 1
ATOM 848 C CA . ASP A 1 124 ? 0.326 -10.214 -11.468 1.00 96.88 124 ASP A CA 1
ATOM 849 C C . ASP A 1 124 ? 0.151 -9.886 -9.985 1.00 96.88 124 ASP A C 1
ATOM 851 O O . ASP A 1 124 ? 1.001 -9.227 -9.385 1.00 96.88 124 ASP A O 1
ATOM 855 N N . ILE A 1 125 ? -0.979 -10.284 -9.410 1.00 97.69 125 ILE A N 1
ATOM 856 C CA . ILE A 1 125 ? -1.279 -10.102 -7.988 1.00 97.69 125 ILE A CA 1
ATOM 857 C C . ILE A 1 125 ? -1.252 -11.495 -7.381 1.00 97.69 125 ILE A C 1
ATOM 859 O O . ILE A 1 125 ? -2.032 -12.357 -7.786 1.00 97.69 125 ILE A O 1
ATOM 863 N N . ALA A 1 126 ? -0.364 -11.702 -6.409 1.00 98.00 126 ALA A N 1
ATOM 864 C CA . ALA A 1 126 ? -0.234 -12.985 -5.739 1.00 98.00 126 ALA A CA 1
ATOM 865 C C . ALA A 1 126 ? -1.583 -13.427 -5.149 1.00 98.00 126 ALA A C 1
ATOM 867 O O . ALA A 1 126 ? -2.400 -12.596 -4.745 1.00 98.00 126 ALA A O 1
ATOM 868 N N . ALA A 1 127 ? -1.812 -14.739 -5.065 1.00 97.56 127 ALA A N 1
ATOM 869 C CA . ALA A 1 127 ? -3.077 -15.292 -4.576 1.00 97.56 127 ALA A CA 1
ATOM 870 C C . ALA A 1 127 ? -3.435 -14.816 -3.152 1.00 97.56 127 ALA A C 1
ATOM 872 O O . ALA A 1 127 ? -4.606 -14.601 -2.849 1.00 97.56 127 ALA A O 1
ATOM 873 N N . ASP A 1 128 ? -2.427 -14.591 -2.302 1.00 97.31 128 ASP A N 1
ATOM 874 C CA . ASP A 1 128 ? -2.575 -14.043 -0.946 1.00 97.31 128 ASP A CA 1
ATOM 875 C C . ASP A 1 128 ? -2.827 -12.525 -0.910 1.00 97.31 128 ASP A C 1
ATOM 877 O O . ASP A 1 128 ? -3.091 -11.956 0.151 1.00 97.31 128 ASP A O 1
ATOM 881 N N . ARG A 1 129 ? -2.712 -11.860 -2.065 1.00 98.19 129 ARG A N 1
ATOM 882 C CA . ARG A 1 129 ? -2.802 -10.411 -2.255 1.00 98.19 129 ARG A CA 1
ATOM 883 C C . ARG A 1 129 ? -1.840 -9.604 -1.381 1.00 98.19 129 ARG A C 1
ATOM 885 O O . ARG A 1 129 ? -2.045 -8.408 -1.195 1.00 98.19 129 ARG A O 1
ATOM 892 N N . ARG A 1 130 ? -0.771 -10.200 -0.848 1.00 98.31 130 ARG A N 1
ATOM 893 C CA . ARG A 1 130 ? 0.256 -9.478 -0.070 1.00 98.31 130 ARG A CA 1
ATOM 894 C C . ARG A 1 130 ? 1.382 -8.960 -0.952 1.00 98.31 130 ARG A C 1
ATOM 896 O O . ARG A 1 130 ? 2.151 -8.101 -0.522 1.00 98.31 130 ARG A O 1
ATOM 903 N N . SER A 1 131 ? 1.476 -9.437 -2.189 1.00 98.19 131 SER A N 1
ATOM 904 C CA . SER A 1 131 ? 2.414 -8.905 -3.167 1.00 98.19 131 SER A CA 1
ATOM 905 C C . SER A 1 131 ? 1.815 -8.807 -4.562 1.00 98.19 131 SER A C 1
ATOM 907 O O . SER A 1 131 ? 0.883 -9.528 -4.914 1.00 98.19 131 SER A O 1
ATOM 909 N N . ALA A 1 132 ? 2.344 -7.875 -5.343 1.00 98.00 132 ALA A N 1
ATOM 910 C CA . ALA A 1 132 ? 1.996 -7.714 -6.742 1.00 98.00 132 ALA A CA 1
ATOM 911 C C . ALA A 1 132 ? 3.238 -7.329 -7.536 1.00 98.00 132 ALA A C 1
ATOM 913 O O . ALA A 1 132 ? 4.156 -6.684 -7.016 1.00 98.00 132 ALA A O 1
ATOM 914 N N . THR A 1 133 ? 3.266 -7.723 -8.800 1.00 97.00 133 THR A N 1
ATOM 915 C CA . THR A 1 133 ? 4.320 -7.357 -9.735 1.00 97.00 133 THR A CA 1
ATOM 916 C C . THR A 1 133 ? 3.739 -6.796 -11.016 1.00 97.00 133 THR A C 1
ATOM 918 O O . THR A 1 133 ? 2.612 -7.101 -11.409 1.00 97.00 133 THR A O 1
ATOM 921 N N . CYS A 1 134 ? 4.532 -5.953 -11.664 1.00 94.44 134 CYS A N 1
ATOM 922 C CA . CYS A 1 134 ? 4.221 -5.397 -12.963 1.00 94.44 134 CYS A CA 1
ATOM 923 C C . CYS A 1 134 ? 5.443 -5.447 -13.843 1.00 94.44 134 CYS A C 1
ATOM 925 O O . CYS A 1 134 ? 6.481 -4.890 -13.483 1.00 94.44 134 CYS A O 1
ATOM 927 N N . THR A 1 135 ? 5.293 -6.066 -15.004 1.00 94.62 135 THR A N 1
ATOM 928 C CA . THR A 1 135 ? 6.355 -6.146 -16.000 1.00 94.62 135 THR A CA 1
ATOM 929 C C . THR A 1 135 ? 6.070 -5.148 -17.107 1.00 94.62 135 THR A C 1
ATOM 931 O O . THR A 1 135 ? 5.031 -5.218 -17.766 1.00 94.62 135 THR A O 1
ATOM 934 N N . MET A 1 136 ? 7.000 -4.227 -17.341 1.00 91.81 136 MET A N 1
ATOM 935 C CA . MET A 1 136 ? 6.850 -3.213 -18.380 1.00 91.81 136 MET A CA 1
ATOM 936 C C . MET A 1 136 ? 6.830 -3.890 -19.763 1.00 91.81 136 MET A C 1
ATOM 938 O O . MET A 1 136 ? 7.792 -4.575 -20.123 1.00 91.81 136 MET A O 1
ATOM 942 N N . PRO A 1 137 ? 5.750 -3.745 -20.558 1.00 87.75 137 PRO A N 1
ATOM 943 C CA . PRO A 1 137 ? 5.621 -4.437 -21.843 1.00 87.75 137 PRO A CA 1
ATOM 944 C C . PRO A 1 137 ? 6.362 -3.726 -22.984 1.00 87.75 137 PRO A C 1
ATOM 946 O O . PRO A 1 137 ? 6.605 -4.329 -24.022 1.00 87.75 137 PRO A O 1
ATOM 949 N N . ALA A 1 138 ? 6.684 -2.448 -22.797 1.00 87.19 138 ALA A N 1
ATOM 950 C CA . ALA A 1 138 ? 7.305 -1.559 -23.768 1.00 87.19 138 ALA A CA 1
ATOM 951 C C . ALA A 1 138 ? 8.276 -0.631 -23.032 1.00 87.19 138 ALA A C 1
ATOM 953 O O . ALA A 1 138 ? 8.083 -0.353 -21.849 1.00 87.19 138 ALA A O 1
ATOM 954 N N . SER A 1 139 ? 9.292 -0.128 -23.726 1.00 84.75 139 SER A N 1
ATOM 955 C CA . SER A 1 139 ? 10.117 0.965 -23.214 1.00 84.75 139 SER A CA 1
ATOM 956 C C . SER A 1 139 ? 9.386 2.295 -23.367 1.00 84.75 139 SER A C 1
ATOM 958 O O . SER A 1 139 ? 8.907 2.598 -24.460 1.00 84.75 139 SER A O 1
ATOM 960 N N . SER A 1 140 ? 9.300 3.095 -22.305 1.00 82.69 140 SER A N 1
ATOM 961 C CA . SER A 1 140 ? 8.674 4.421 -22.355 1.00 82.69 140 SER A CA 1
ATOM 962 C C . SER A 1 140 ? 9.105 5.279 -21.152 1.00 82.69 140 SER A C 1
ATOM 964 O O . SER A 1 140 ? 10.051 4.956 -20.427 1.00 82.69 140 SER A O 1
ATOM 966 N N . PHE A 1 141 ? 8.457 6.426 -20.980 1.00 82.25 141 PHE A N 1
ATOM 967 C CA . PHE A 1 141 ? 8.699 7.376 -19.904 1.00 82.25 141 PHE A CA 1
ATOM 968 C C . PHE A 1 141 ? 7.690 7.184 -18.778 1.00 82.25 141 PHE A C 1
ATOM 970 O O . PHE A 1 141 ? 6.508 6.903 -19.006 1.00 82.25 141 PHE A O 1
ATOM 977 N N . TRP A 1 142 ? 8.148 7.342 -17.539 1.00 81.31 142 TRP A N 1
ATOM 978 C CA . TRP A 1 142 ? 7.265 7.353 -16.381 1.00 81.31 142 TRP A CA 1
ATOM 979 C C . TRP A 1 142 ? 6.687 8.758 -16.200 1.00 81.31 142 TRP A C 1
ATOM 981 O O . TRP A 1 142 ? 7.229 9.575 -15.465 1.00 81.31 142 TRP A O 1
ATOM 991 N N . THR A 1 143 ? 5.627 9.076 -16.940 1.00 76.12 143 THR A N 1
ATOM 992 C CA . THR A 1 143 ? 5.109 10.454 -17.045 1.00 76.12 143 THR A CA 1
ATOM 993 C C . THR A 1 143 ? 4.049 10.820 -16.013 1.00 76.12 143 THR A C 1
ATOM 995 O O . THR A 1 143 ? 3.706 11.992 -15.902 1.00 76.12 143 THR A O 1
ATOM 998 N N . ALA A 1 144 ? 3.519 9.849 -15.270 1.00 81.06 144 ALA A N 1
ATOM 999 C CA . ALA A 1 144 ? 2.435 10.066 -14.321 1.00 81.06 144 ALA A CA 1
ATOM 1000 C C . ALA A 1 144 ? 2.614 9.226 -13.058 1.00 81.06 144 ALA A C 1
ATOM 1002 O O . ALA A 1 144 ? 3.233 8.155 -13.085 1.00 81.06 144 ALA A O 1
ATOM 1003 N N . ASP A 1 145 ? 2.004 9.695 -11.972 1.00 87.81 145 ASP A N 1
ATOM 1004 C CA . ASP A 1 145 ? 1.841 8.910 -10.758 1.00 87.81 145 ASP A CA 1
ATOM 1005 C C . ASP A 1 145 ? 1.118 7.600 -11.073 1.00 87.81 145 ASP A C 1
ATOM 1007 O O . ASP A 1 145 ? 0.169 7.533 -11.866 1.00 87.81 145 ASP A O 1
ATOM 1011 N N . ARG A 1 146 ? 1.588 6.532 -10.439 1.00 92.00 146 ARG A N 1
ATOM 1012 C CA . ARG A 1 146 ? 0.909 5.241 -10.431 1.00 92.00 146 ARG A CA 1
ATOM 1013 C C . ARG A 1 146 ? 0.320 5.010 -9.057 1.00 92.00 146 ARG A C 1
ATOM 1015 O O . ARG A 1 146 ? 0.699 5.651 -8.082 1.00 92.00 146 ARG A O 1
ATOM 1022 N N . PHE A 1 147 ? -0.633 4.092 -8.996 1.00 95.06 147 PHE A N 1
ATOM 1023 C CA . PHE A 1 147 ? -1.372 3.828 -7.776 1.00 95.06 147 PHE A CA 1
ATOM 1024 C C . PHE A 1 147 ? -1.440 2.335 -7.525 1.00 95.06 147 PHE A C 1
ATOM 1026 O O . PHE A 1 147 ? -1.692 1.553 -8.445 1.00 95.06 147 PHE A O 1
ATOM 1033 N N . VAL A 1 148 ? -1.265 1.963 -6.265 1.00 97.25 148 VAL A N 1
ATOM 1034 C CA . VAL A 1 148 ? -1.726 0.682 -5.739 1.00 97.25 148 VAL A CA 1
ATOM 1035 C C . VAL A 1 148 ? -3.018 0.937 -4.972 1.00 97.25 148 VAL A C 1
ATOM 1037 O O . VAL A 1 148 ? -3.138 1.936 -4.257 1.00 97.25 148 VAL A O 1
ATOM 1040 N N . ILE A 1 149 ? -4.001 0.068 -5.171 1.00 97.88 149 ILE A N 1
ATOM 1041 C CA . ILE A 1 149 ? -5.252 0.074 -4.421 1.00 97.88 149 ILE A CA 1
ATOM 1042 C C . ILE A 1 149 ? -5.131 -1.007 -3.356 1.00 97.88 149 ILE A C 1
ATOM 1044 O O . ILE A 1 149 ? -4.905 -2.17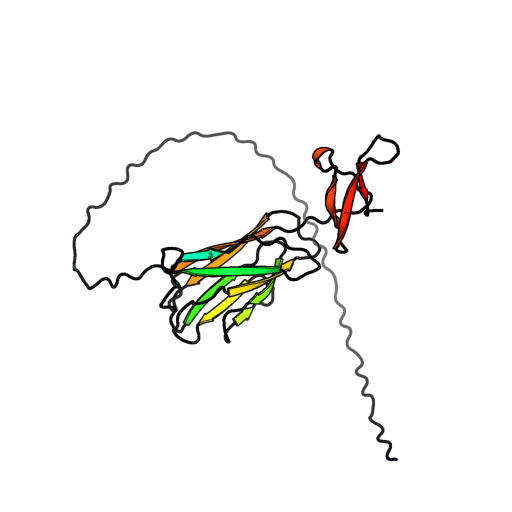3 -3.683 1.00 97.88 149 ILE A O 1
ATOM 1048 N N . LEU A 1 150 ? -5.265 -0.615 -2.095 1.00 98.31 150 LEU A N 1
ATOM 1049 C CA . LEU A 1 150 ? -5.198 -1.519 -0.955 1.00 98.31 150 LEU A CA 1
ATOM 1050 C C . LEU A 1 150 ? -6.564 -1.606 -0.277 1.00 98.31 150 LEU A C 1
ATOM 1052 O O . LEU A 1 150 ? -7.251 -0.597 -0.146 1.00 98.31 150 LEU A O 1
ATOM 1056 N N . ASN A 1 151 ? -6.920 -2.789 0.203 1.00 97.62 151 ASN A N 1
ATOM 1057 C CA . ASN A 1 151 ? -7.970 -2.973 1.198 1.00 97.62 151 ASN A CA 1
ATOM 1058 C C . ASN A 1 151 ? -7.313 -3.102 2.571 1.00 97.62 151 ASN A C 1
ATOM 1060 O O . ASN A 1 151 ? -6.236 -3.689 2.682 1.00 97.62 151 ASN A O 1
ATOM 1064 N N . VAL A 1 152 ? -7.951 -2.570 3.608 1.00 95.56 152 VAL A N 1
ATOM 1065 C CA . VAL A 1 152 ? -7.515 -2.761 4.994 1.00 95.56 152 VAL A CA 1
ATOM 1066 C C . VAL A 1 152 ? -8.279 -3.949 5.574 1.00 95.56 152 VAL A C 1
ATOM 1068 O O . VAL A 1 152 ? -9.487 -4.051 5.390 1.00 95.56 152 VAL A O 1
ATOM 1071 N N . ASP A 1 153 ? -7.566 -4.856 6.236 1.00 93.25 153 ASP A N 1
ATOM 1072 C CA . ASP A 1 153 ? -8.154 -6.033 6.875 1.00 93.25 153 ASP A CA 1
ATOM 1073 C C . ASP A 1 153 ? -9.052 -5.585 8.053 1.00 93.25 153 ASP A C 1
ATOM 1075 O O . ASP A 1 153 ? -8.663 -4.699 8.814 1.00 93.25 153 ASP A O 1
ATOM 1079 N N . ASP A 1 154 ? -10.209 -6.223 8.272 1.00 86.81 154 ASP A N 1
ATOM 1080 C CA . ASP A 1 154 ? -11.172 -5.829 9.329 1.00 86.81 154 ASP A CA 1
ATOM 1081 C C . ASP A 1 154 ? -10.578 -5.821 10.751 1.00 86.81 154 ASP A C 1
ATOM 1083 O O . ASP A 1 154 ? -11.056 -5.115 11.636 1.00 86.81 154 ASP A O 1
ATOM 1087 N N . ASN A 1 155 ? -9.524 -6.611 10.971 1.00 84.25 155 ASN A N 1
ATOM 1088 C CA . ASN A 1 155 ? -8.831 -6.742 12.254 1.00 84.25 155 ASN A CA 1
ATOM 1089 C C . ASN A 1 155 ? -7.474 -6.022 12.277 1.00 84.25 155 ASN A C 1
ATOM 1091 O O . ASN A 1 155 ? -6.647 -6.290 13.154 1.00 84.25 155 ASN A O 1
ATOM 1095 N N . ALA A 1 156 ? -7.191 -5.166 11.293 1.00 89.56 156 ALA A N 1
ATOM 1096 C CA . ALA A 1 156 ? -5.931 -4.445 11.250 1.00 89.56 156 ALA A CA 1
ATOM 1097 C C . ALA A 1 156 ? -5.803 -3.503 12.456 1.00 89.56 156 ALA A C 1
ATOM 1099 O O . ALA A 1 156 ? -6.718 -2.751 12.795 1.00 89.56 156 ALA A O 1
ATOM 1100 N N . ALA A 1 157 ? -4.641 -3.529 13.107 1.00 86.56 157 ALA A N 1
ATOM 1101 C CA . ALA A 1 157 ? -4.350 -2.587 14.175 1.00 86.56 157 ALA A CA 1
ATOM 1102 C C . ALA A 1 157 ? -4.254 -1.164 13.606 1.00 86.56 157 ALA A C 1
ATOM 1104 O O . ALA A 1 157 ? -3.623 -0.938 12.573 1.00 86.56 157 ALA A O 1
ATOM 1105 N N . GLY A 1 158 ? -4.852 -0.200 14.308 1.00 87.44 158 GLY A N 1
ATOM 1106 C CA . GLY A 1 158 ? -4.704 1.210 13.967 1.00 87.44 158 GLY A CA 1
ATOM 1107 C C . GLY A 1 158 ? -3.259 1.688 14.116 1.00 87.44 158 GLY A C 1
ATOM 1108 O O . GLY A 1 158 ? -2.540 1.246 15.015 1.00 87.44 158 GLY A O 1
ATOM 1109 N N . GLY A 1 159 ? -2.856 2.630 13.267 1.00 89.19 159 GLY A N 1
ATOM 1110 C CA . GLY A 1 159 ? -1.524 3.232 13.274 1.00 89.19 159 GLY A CA 1
ATOM 1111 C C . GLY A 1 159 ? -0.855 3.248 11.903 1.00 89.19 159 GLY A C 1
ATOM 1112 O O . GLY A 1 159 ? -1.433 2.862 10.889 1.00 89.19 159 GLY A O 1
ATOM 1113 N N . THR A 1 160 ? 0.386 3.728 11.871 1.00 94.56 160 THR A N 1
ATOM 1114 C CA . THR A 1 160 ? 1.201 3.755 10.653 1.00 94.56 160 THR A CA 1
ATOM 1115 C C . THR A 1 160 ? 1.779 2.372 10.375 1.00 94.56 160 THR A C 1
ATOM 1117 O O . THR A 1 160 ? 2.480 1.813 11.217 1.00 94.56 160 THR A O 1
ATOM 1120 N N . VAL A 1 161 ? 1.524 1.846 9.179 1.00 97.31 161 VAL A N 1
ATOM 1121 C CA . VAL A 1 161 ? 2.060 0.568 8.698 1.00 97.31 161 VAL A CA 1
ATOM 1122 C C . VAL A 1 161 ? 2.850 0.771 7.410 1.00 97.31 161 VAL A C 1
ATOM 1124 O O . VAL A 1 161 ? 2.498 1.611 6.580 1.00 97.31 161 VAL A O 1
ATOM 1127 N N . THR A 1 162 ? 3.911 -0.018 7.230 1.00 98.06 162 THR A N 1
ATOM 1128 C CA . THR A 1 162 ? 4.846 0.131 6.107 1.00 98.06 162 THR A CA 1
ATOM 1129 C C . THR A 1 162 ? 5.049 -1.194 5.376 1.00 98.06 162 THR A C 1
ATOM 1131 O O . THR A 1 162 ? 5.454 -2.199 5.957 1.00 98.06 162 THR A O 1
ATOM 1134 N N . GLY A 1 163 ? 4.742 -1.182 4.083 1.00 98.12 163 GLY A N 1
ATOM 1135 C CA . GLY A 1 163 ? 5.087 -2.188 3.089 1.00 98.12 163 GLY A CA 1
ATOM 1136 C C . GLY A 1 163 ? 6.302 -1.753 2.270 1.00 98.12 163 GLY A C 1
ATOM 1137 O O . GLY A 1 163 ? 7.062 -0.877 2.678 1.00 98.12 163 GLY A O 1
ATOM 1138 N N . LYS A 1 164 ? 6.497 -2.354 1.093 1.00 98.06 164 LYS A N 1
ATOM 1139 C CA . LYS A 1 164 ? 7.674 -2.079 0.252 1.00 98.06 164 LYS A CA 1
ATOM 1140 C C . LYS A 1 164 ? 7.319 -1.912 -1.215 1.00 98.06 164 LYS A C 1
ATOM 1142 O O . LYS A 1 164 ? 6.485 -2.637 -1.750 1.00 98.06 164 LYS A O 1
ATOM 1147 N N . LEU A 1 165 ? 8.039 -1.016 -1.874 1.00 97.12 165 LEU A N 1
ATOM 1148 C CA . LEU A 1 165 ? 8.108 -0.881 -3.321 1.00 97.12 165 LEU A CA 1
ATOM 1149 C C . LEU A 1 165 ? 9.542 -1.157 -3.768 1.00 97.12 165 LEU A C 1
ATOM 1151 O O . LEU A 1 165 ? 10.502 -0.720 -3.134 1.00 97.12 165 LEU A O 1
ATOM 1155 N N . SER A 1 166 ? 9.709 -1.859 -4.880 1.00 96.88 166 SER A N 1
ATOM 1156 C CA . SER A 1 166 ? 11.020 -2.041 -5.499 1.00 96.88 166 SER A CA 1
ATOM 1157 C C . SER A 1 166 ? 10.914 -2.060 -7.009 1.00 96.88 166 SER A C 1
ATOM 1159 O O . SER A 1 166 ? 9.908 -2.503 -7.560 1.00 96.88 166 SER A O 1
ATOM 1161 N N . TYR A 1 167 ? 11.970 -1.596 -7.658 1.00 95.25 167 TYR A N 1
ATOM 1162 C CA . TYR A 1 167 ? 12.081 -1.548 -9.103 1.00 95.25 167 TYR A CA 1
ATOM 1163 C C . TYR A 1 167 ? 13.382 -2.222 -9.541 1.00 95.25 167 TYR A C 1
ATOM 1165 O O . TYR A 1 167 ? 14.453 -1.918 -8.999 1.00 95.25 167 TYR A O 1
ATOM 1173 N N . SER A 1 168 ? 13.297 -3.145 -10.494 1.00 95.56 168 SER A N 1
ATOM 1174 C CA . SER A 1 168 ? 14.428 -3.922 -11.007 1.00 95.56 168 SER A CA 1
ATOM 1175 C C . SER A 1 168 ? 14.464 -3.953 -12.529 1.00 95.56 168 SER A C 1
ATOM 1177 O O . SER A 1 168 ? 13.429 -3.859 -13.187 1.00 95.56 168 SER A O 1
ATOM 1179 N N . ASP A 1 169 ? 15.666 -4.116 -13.075 1.00 94.06 169 ASP A N 1
ATOM 1180 C CA . ASP A 1 169 ? 15.870 -4.341 -14.506 1.00 94.06 169 ASP A CA 1
ATOM 1181 C C . ASP A 1 169 ? 15.504 -5.787 -14.923 1.00 94.06 169 ASP A C 1
ATOM 1183 O O . ASP A 1 169 ? 15.200 -6.614 -14.052 1.00 94.06 169 ASP A O 1
ATOM 1187 N N . PRO A 1 170 ? 15.526 -6.143 -16.226 1.00 93.62 170 PRO A N 1
ATOM 1188 C CA . PRO A 1 170 ? 15.101 -7.467 -16.683 1.00 93.62 170 PRO A CA 1
ATOM 1189 C C . PRO A 1 170 ? 16.074 -8.578 -16.265 1.00 93.62 170 PRO A C 1
ATOM 1191 O O . PRO A 1 170 ? 15.724 -9.752 -16.322 1.00 93.62 170 PRO A O 1
ATOM 1194 N N . ALA A 1 171 ? 17.289 -8.221 -15.831 1.00 94.69 171 ALA A N 1
ATOM 1195 C CA . ALA A 1 171 ? 18.246 -9.158 -15.247 1.00 94.69 171 ALA A CA 1
ATOM 1196 C C . ALA A 1 171 ? 17.965 -9.417 -13.752 1.00 94.69 171 ALA A C 1
ATOM 1198 O O . ALA A 1 171 ? 18.712 -10.144 -13.099 1.00 94.69 171 ALA A O 1
ATOM 1199 N N . GLY A 1 172 ? 16.909 -8.817 -13.191 1.00 93.50 172 GLY A N 1
ATOM 1200 C CA . GLY A 1 172 ? 16.529 -8.951 -11.787 1.00 93.50 172 GLY A CA 1
ATOM 1201 C C . GLY A 1 172 ? 17.363 -8.091 -10.837 1.00 93.50 172 GLY A C 1
ATOM 1202 O O . GLY A 1 172 ? 17.196 -8.183 -9.618 1.00 93.50 172 GLY A O 1
ATOM 1203 N N . ARG A 1 173 ? 18.246 -7.225 -11.349 1.00 94.81 173 ARG A N 1
ATOM 1204 C CA . ARG A 1 173 ? 19.036 -6.332 -10.501 1.00 94.81 173 ARG A CA 1
ATOM 1205 C C . ARG A 1 173 ? 18.139 -5.208 -9.999 1.00 94.81 173 ARG A C 1
ATOM 1207 O O . ARG A 1 173 ? 17.595 -4.424 -10.776 1.00 94.81 173 ARG A O 1
ATOM 1214 N N . ARG A 1 174 ? 17.998 -5.116 -8.675 1.00 94.06 174 ARG A N 1
ATOM 1215 C CA . ARG A 1 174 ? 17.241 -4.044 -8.023 1.00 94.06 174 ARG A CA 1
ATOM 1216 C C . ARG A 1 174 ? 17.952 -2.710 -8.227 1.00 94.06 174 ARG A C 1
ATOM 1218 O O . ARG A 1 174 ? 19.068 -2.531 -7.749 1.00 94.06 174 ARG A O 1
ATOM 1225 N N . LEU A 1 175 ? 17.275 -1.784 -8.896 1.00 92.25 175 LEU A N 1
ATOM 1226 C CA . LEU A 1 175 ? 17.775 -0.438 -9.157 1.00 92.25 175 LEU A CA 1
ATOM 1227 C C . LEU A 1 175 ? 17.388 0.527 -8.035 1.00 92.25 175 LEU A C 1
ATOM 1229 O O . LEU A 1 175 ? 18.189 1.367 -7.650 1.00 92.25 175 LEU A O 1
ATOM 1233 N N . THR A 1 176 ? 16.174 0.396 -7.488 1.00 94.25 176 THR A N 1
ATOM 1234 C CA . THR A 1 176 ? 15.693 1.276 -6.414 1.00 94.25 176 THR A CA 1
ATOM 1235 C C . THR A 1 176 ? 14.600 0.625 -5.570 1.00 94.25 176 THR A C 1
ATOM 1237 O O . THR A 1 176 ? 14.005 -0.386 -5.962 1.00 94.25 176 THR A O 1
ATOM 1240 N N . ALA A 1 177 ? 14.365 1.179 -4.384 1.00 95.75 177 ALA A N 1
ATOM 1241 C CA . ALA A 1 177 ? 13.326 0.753 -3.458 1.00 95.75 177 ALA A CA 1
ATOM 1242 C C . ALA A 1 177 ? 12.821 1.938 -2.634 1.00 95.75 177 ALA A C 1
ATOM 1244 O O . ALA A 1 177 ? 13.557 2.893 -2.398 1.00 95.75 177 ALA A O 1
ATOM 1245 N N . ALA A 1 178 ? 11.575 1.842 -2.189 1.00 96.19 178 ALA A N 1
ATOM 1246 C CA . ALA A 1 178 ? 10.937 2.821 -1.325 1.00 96.19 178 ALA A CA 1
ATOM 1247 C C . ALA A 1 178 ? 9.969 2.130 -0.367 1.00 96.19 178 ALA A C 1
ATOM 1249 O O . ALA A 1 178 ? 9.531 1.000 -0.608 1.00 96.19 178 ALA A O 1
ATOM 1250 N N . ASP A 1 179 ? 9.610 2.834 0.693 1.00 97.50 179 ASP A N 1
ATOM 1251 C CA . ASP A 1 179 ? 8.565 2.398 1.605 1.00 97.50 179 ASP A CA 1
ATOM 1252 C C . ASP A 1 179 ? 7.180 2.683 1.011 1.00 97.50 179 ASP A C 1
ATOM 1254 O O . ASP A 1 179 ? 6.967 3.702 0.348 1.00 97.50 179 ASP A O 1
ATOM 1258 N N . LEU A 1 180 ? 6.242 1.762 1.251 1.00 97.50 180 LEU A N 1
ATOM 1259 C CA . LEU A 1 180 ? 4.818 1.952 0.975 1.00 97.50 180 LEU A CA 1
ATOM 1260 C C . LEU A 1 180 ? 4.105 2.141 2.314 1.00 97.50 180 LEU A C 1
ATOM 1262 O O . LEU A 1 180 ? 3.822 1.162 2.989 1.00 97.50 180 LEU A O 1
ATOM 1266 N N . THR A 1 181 ? 3.843 3.366 2.734 1.00 97.62 181 THR A N 1
ATOM 1267 C CA . THR A 1 181 ? 3.297 3.687 4.053 1.00 97.62 181 THR A CA 1
ATOM 1268 C C . THR A 1 181 ? 1.832 4.094 3.974 1.00 97.62 181 THR A C 1
ATOM 1270 O O . THR A 1 181 ? 1.437 4.910 3.140 1.00 97.62 181 THR A O 1
ATOM 1273 N N . VAL A 1 182 ? 1.030 3.564 4.895 1.00 97.12 182 VAL A N 1
ATOM 1274 C CA . VAL A 1 182 ? -0.388 3.895 5.068 1.00 97.12 182 VAL A CA 1
ATOM 1275 C C . VAL A 1 182 ? -0.661 4.127 6.550 1.00 97.12 182 VAL A C 1
ATOM 1277 O O . VAL A 1 182 ? -0.077 3.457 7.400 1.00 97.12 182 VAL A O 1
ATOM 1280 N N . PHE A 1 183 ? -1.547 5.067 6.870 1.00 94.62 183 PHE A N 1
ATOM 1281 C CA . PHE A 1 183 ? -2.069 5.217 8.224 1.00 94.62 183 PHE A CA 1
ATOM 1282 C C . PHE A 1 183 ? -3.430 4.530 8.319 1.00 94.62 183 PHE A C 1
ATOM 1284 O O . PHE A 1 183 ? -4.374 4.959 7.664 1.00 94.62 183 PHE A O 1
ATOM 1291 N N . ILE A 1 184 ? -3.536 3.462 9.107 1.00 92.69 184 ILE A N 1
ATOM 1292 C CA . ILE A 1 184 ? -4.797 2.760 9.351 1.00 92.69 184 ILE A CA 1
ATOM 1293 C C . ILE A 1 184 ? -5.528 3.463 10.493 1.00 92.69 184 ILE A C 1
ATOM 1295 O O . ILE A 1 184 ? -5.015 3.551 11.614 1.00 92.69 184 ILE A O 1
ATOM 1299 N N . ALA A 1 185 ? -6.738 3.946 10.222 1.00 84.56 185 ALA A N 1
ATOM 1300 C CA . ALA A 1 185 ? -7.612 4.468 11.259 1.00 84.56 185 ALA A CA 1
ATOM 1301 C C . ALA A 1 185 ? -7.961 3.341 12.244 1.00 84.56 185 ALA A C 1
ATOM 1303 O O . ALA A 1 185 ? -8.526 2.320 11.864 1.00 84.56 185 ALA A O 1
ATOM 1304 N N . GLY A 1 186 ? -7.612 3.511 13.521 1.00 77.38 186 GLY A N 1
ATOM 1305 C CA . GLY A 1 186 ? -7.969 2.530 14.544 1.00 77.38 186 GLY A CA 1
ATOM 1306 C C . GLY A 1 186 ? -9.483 2.427 14.718 1.00 77.38 186 GLY A C 1
ATOM 1307 O O . GLY A 1 186 ? -10.170 3.446 14.807 1.00 77.38 186 GLY A O 1
ATOM 1308 N N . THR A 1 187 ? -9.997 1.201 14.809 1.00 74.75 187 THR A N 1
ATOM 1309 C CA . THR A 1 187 ? -11.403 0.950 15.136 1.00 74.75 187 THR A CA 1
ATOM 1310 C C . THR A 1 187 ? -11.625 1.096 16.634 1.00 74.75 187 THR A C 1
ATOM 1312 O O . THR A 1 187 ? -10.953 0.447 17.440 1.00 74.75 187 THR A O 1
ATOM 1315 N N . VAL A 1 188 ? -12.598 1.911 17.022 1.00 79.44 188 VAL A N 1
ATOM 1316 C CA . VAL A 1 188 ? -12.968 2.108 18.420 1.00 79.44 188 VAL A CA 1
ATOM 1317 C C . VAL A 1 188 ? -14.448 1.805 18.605 1.00 79.44 188 VAL A C 1
ATOM 1319 O O . VAL A 1 188 ? -15.293 2.257 17.840 1.00 79.44 188 VAL A O 1
ATOM 1322 N N . LYS A 1 189 ? -14.799 1.021 19.625 1.00 84.12 189 LYS A N 1
ATOM 1323 C CA . LYS A 1 189 ? -16.199 0.682 19.890 1.00 84.12 189 LYS A CA 1
ATOM 1324 C C . LYS A 1 189 ? -16.891 1.824 20.638 1.00 84.12 189 LYS A C 1
ATOM 1326 O O . LYS A 1 189 ? -16.359 2.336 21.627 1.00 84.12 189 LYS A O 1
ATOM 1331 N N . ALA A 1 190 ? -18.095 2.195 20.209 1.00 85.69 190 ALA A N 1
ATOM 1332 C CA . ALA A 1 190 ? -18.927 3.134 20.958 1.00 85.69 190 ALA A CA 1
ATOM 1333 C C . ALA A 1 190 ? -19.205 2.603 22.381 1.00 85.69 190 ALA A C 1
ATOM 1335 O O . ALA A 1 190 ? -19.386 1.403 22.588 1.00 85.69 190 ALA A O 1
ATOM 1336 N N . GLY A 1 191 ? -19.212 3.497 23.367 1.00 86.50 191 GLY A N 1
ATOM 1337 C CA . GLY A 1 191 ? -19.373 3.182 24.788 1.00 86.50 191 GLY A CA 1
ATOM 1338 C C . GLY A 1 191 ? -18.075 2.813 25.518 1.00 86.50 191 GLY A C 1
ATOM 1339 O O . GLY A 1 191 ? -18.083 2.748 26.751 1.00 86.50 191 GLY A O 1
ATOM 1340 N N . THR A 1 192 ? -16.965 2.620 24.795 1.00 91.50 192 THR A N 1
ATOM 1341 C CA . THR A 1 192 ? -15.643 2.376 25.395 1.00 91.50 192 THR A CA 1
ATOM 1342 C C . THR A 1 192 ? -15.073 3.672 25.961 1.00 91.50 192 THR A C 1
ATOM 1344 O O . THR A 1 192 ? -15.243 4.740 25.368 1.00 91.50 192 THR A O 1
ATOM 1347 N N . TYR A 1 193 ? -14.378 3.586 27.094 1.00 93.12 193 TYR A N 1
ATOM 1348 C CA . TYR A 1 193 ? -13.707 4.740 27.683 1.00 93.12 193 TYR A CA 1
ATOM 1349 C C . TYR A 1 193 ? -12.585 5.265 26.779 1.00 93.12 193 TYR A C 1
ATOM 1351 O O . TYR A 1 193 ? -11.854 4.489 26.164 1.00 93.12 193 TYR A O 1
ATOM 1359 N N . CYS A 1 194 ? -12.447 6.587 26.723 1.00 90.25 194 CYS A N 1
ATOM 1360 C CA . CYS A 1 194 ? -11.360 7.277 26.035 1.00 90.25 194 CYS A CA 1
ATOM 1361 C C . CYS A 1 194 ? -10.410 7.959 27.025 1.00 90.25 194 CYS A C 1
ATOM 1363 O O . CYS A 1 194 ? -10.741 8.191 28.193 1.00 90.25 194 CYS A O 1
ATOM 1365 N N . LYS A 1 195 ? -9.190 8.263 26.571 1.00 91.69 195 LYS A N 1
ATOM 1366 C CA . LYS A 1 195 ? -8.225 9.009 27.386 1.00 91.69 195 LYS A CA 1
ATOM 1367 C C . LYS A 1 195 ? -8.630 10.481 27.435 1.00 91.69 195 LYS A C 1
ATOM 1369 O O . LYS A 1 195 ? -9.256 10.986 26.510 1.00 91.69 195 LYS A O 1
ATOM 1374 N N . ALA A 1 196 ? -8.211 11.189 28.483 1.00 91.19 196 ALA A N 1
ATOM 1375 C CA . ALA A 1 196 ? -8.499 12.622 28.616 1.00 91.19 196 ALA A CA 1
ATOM 1376 C C . ALA A 1 196 ? -7.908 13.430 27.454 1.00 91.19 196 ALA A C 1
ATOM 1378 O O . ALA A 1 196 ? -8.536 14.357 26.958 1.00 91.19 196 ALA A O 1
ATOM 1379 N N . ALA A 1 197 ? -6.741 13.006 26.961 1.00 89.94 197 ALA A N 1
ATOM 1380 C CA . ALA A 1 197 ? -6.093 13.582 25.788 1.00 89.94 197 ALA A CA 1
ATOM 1381 C C . ALA A 1 197 ? -6.876 13.382 24.478 1.00 89.94 197 ALA A C 1
ATOM 1383 O O . ALA A 1 197 ? -6.505 13.980 23.470 1.00 89.94 197 ALA A O 1
ATOM 1384 N N . ASP A 1 198 ? -7.909 12.537 24.467 1.00 89.06 198 ASP A N 1
ATOM 1385 C CA . ASP A 1 198 ? -8.735 12.267 23.291 1.00 89.06 198 ASP A CA 1
ATOM 1386 C C . ASP A 1 198 ? -10.074 13.005 23.322 1.00 89.06 198 ASP A C 1
ATOM 1388 O O . ASP A 1 198 ? -10.828 12.899 22.362 1.00 89.06 198 ASP A O 1
ATOM 1392 N N . LEU A 1 199 ? -10.370 13.778 24.372 1.00 92.12 199 LEU A N 1
ATOM 1393 C CA . LEU A 1 199 ? -11.614 14.539 24.477 1.00 92.12 199 LEU A CA 1
ATOM 1394 C C . LEU A 1 199 ? -11.793 15.477 23.269 1.00 92.12 199 LEU A C 1
ATOM 1396 O O . LEU A 1 199 ? -10.887 16.231 22.919 1.00 92.12 199 LEU A O 1
ATOM 1400 N N . GLY A 1 200 ? -12.954 15.400 22.616 1.00 90.19 200 GLY A N 1
ATOM 1401 C CA . GLY A 1 200 ? -13.274 16.140 21.392 1.00 90.19 200 GLY A CA 1
ATOM 1402 C C . GLY A 1 200 ? -12.667 15.562 20.108 1.00 90.19 200 GLY A C 1
ATOM 1403 O O . GLY A 1 200 ? -13.022 16.008 19.017 1.00 90.19 200 GLY A O 1
ATOM 1404 N N . LYS A 1 201 ? -11.785 14.554 20.186 1.00 88.44 201 LYS A N 1
ATOM 1405 C CA . LYS A 1 201 ? -11.284 13.870 18.987 1.00 88.44 201 LYS A CA 1
ATOM 1406 C C . LYS A 1 201 ? -12.354 12.958 18.406 1.00 88.44 201 LYS A C 1
ATOM 1408 O O . LYS A 1 201 ? -13.194 12.421 19.127 1.00 88.44 201 LYS A O 1
ATOM 1413 N N . THR A 1 202 ? -12.268 12.756 17.095 1.00 85.06 202 THR A N 1
ATOM 1414 C CA . THR A 1 202 ? -13.093 11.800 16.352 1.00 85.06 202 THR A CA 1
ATOM 1415 C C . THR A 1 202 ? -12.306 10.512 16.112 1.00 85.06 202 THR A C 1
ATOM 1417 O O . THR A 1 202 ? -11.131 10.555 15.754 1.00 85.06 202 THR A O 1
ATOM 1420 N N . ALA A 1 203 ? -12.962 9.372 16.294 1.00 84.75 203 ALA A N 1
ATOM 1421 C CA . ALA A 1 203 ? -12.517 8.050 15.874 1.00 84.75 203 ALA A CA 1
ATOM 1422 C C . ALA A 1 203 ? -13.625 7.390 15.043 1.00 84.75 203 ALA A C 1
ATOM 1424 O O . ALA A 1 203 ? -14.708 7.953 14.869 1.00 84.75 203 ALA A O 1
ATOM 1425 N N . PHE A 1 204 ? -13.366 6.192 14.532 1.00 82.06 204 PHE A N 1
ATOM 1426 C CA . PHE A 1 204 ? -14.331 5.454 13.727 1.00 82.06 204 PHE A CA 1
ATOM 1427 C C . PHE A 1 204 ? -14.604 4.093 14.351 1.00 82.06 204 PHE A C 1
ATOM 1429 O O . PHE A 1 204 ? -13.713 3.438 14.888 1.00 82.06 204 PHE A O 1
ATOM 1436 N N . THR A 1 205 ? -15.865 3.683 14.303 1.00 80.25 205 THR A N 1
ATOM 1437 C CA . THR A 1 205 ? -16.273 2.324 14.673 1.00 80.25 205 THR A CA 1
ATOM 1438 C C . THR A 1 205 ? -15.892 1.315 13.592 1.00 80.25 205 THR A C 1
ATOM 1440 O O . THR A 1 205 ? -15.579 1.680 12.460 1.00 80.25 205 THR A O 1
ATOM 1443 N N . ASP A 1 206 ? -16.020 0.032 13.922 1.00 74.56 206 ASP A N 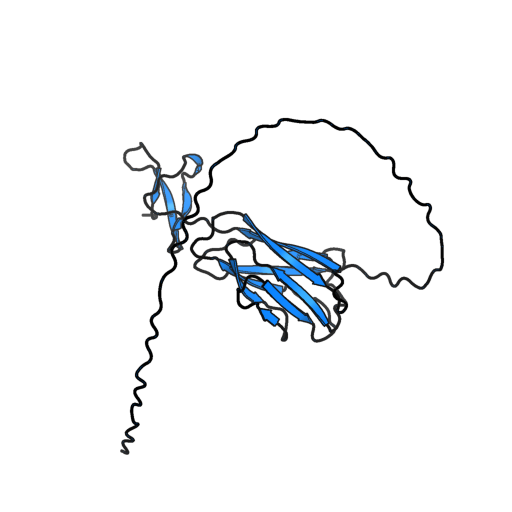1
ATOM 1444 C CA . ASP A 1 206 ? -16.021 -1.105 12.990 1.00 74.56 206 ASP A CA 1
ATOM 1445 C C . ASP A 1 206 ? -17.063 -0.976 11.860 1.00 74.56 206 ASP A C 1
ATOM 1447 O O . ASP A 1 206 ? -16.983 -1.665 10.852 1.00 74.56 206 ASP A O 1
ATOM 1451 N N . LYS A 1 207 ? -18.033 -0.065 11.979 1.00 75.25 207 LYS A N 1
ATOM 1452 C CA . LYS A 1 207 ? -19.029 0.232 10.933 1.00 75.25 207 LYS A CA 1
ATOM 1453 C C . LYS A 1 207 ? -18.765 1.549 10.201 1.00 75.25 207 LYS A C 1
ATOM 1455 O O . LYS A 1 207 ? -19.690 2.120 9.630 1.00 75.25 207 LYS A O 1
ATOM 1460 N N . ASN A 1 208 ? -17.545 2.077 10.308 1.00 70.00 208 ASN A N 1
ATOM 1461 C CA . ASN A 1 208 ? -17.128 3.391 9.808 1.00 70.00 208 ASN A CA 1
ATOM 1462 C C . ASN A 1 208 ? -18.050 4.553 10.223 1.00 70.00 208 ASN A C 1
ATOM 1464 O O . ASN A 1 208 ? -18.142 5.589 9.566 1.00 70.00 208 ASN A O 1
ATOM 1468 N N . LYS A 1 209 ? -18.755 4.400 11.345 1.00 80.06 209 LYS A N 1
ATOM 1469 C CA . LYS A 1 209 ? -19.492 5.508 11.944 1.00 80.06 209 LYS A CA 1
ATOM 1470 C C . LYS A 1 209 ? -18.534 6.320 12.797 1.00 80.06 209 LYS A C 1
ATOM 1472 O O . LYS A 1 209 ? -17.879 5.748 13.674 1.00 80.06 209 LYS A O 1
ATOM 1477 N N . ALA A 1 210 ? -18.479 7.622 12.533 1.00 83.44 210 ALA A N 1
ATOM 1478 C CA . ALA A 1 210 ? -17.731 8.567 13.341 1.00 83.44 210 ALA A CA 1
ATOM 1479 C C . ALA A 1 210 ? -18.274 8.574 14.776 1.00 83.44 210 ALA A C 1
ATOM 1481 O O . ALA A 1 210 ? -19.485 8.598 15.007 1.00 83.44 210 ALA A O 1
ATOM 1482 N N . ILE A 1 211 ? -17.359 8.542 15.731 1.00 89.38 211 ILE A N 1
ATOM 1483 C CA . ILE A 1 211 ? -17.623 8.648 17.162 1.00 89.38 211 ILE A CA 1
ATOM 1484 C C . ILE A 1 211 ? -16.694 9.708 17.727 1.00 89.38 211 ILE A C 1
ATOM 1486 O O . ILE A 1 211 ? -15.529 9.787 17.347 1.00 89.38 211 ILE A O 1
ATOM 1490 N N . ILE A 1 212 ? -17.199 10.516 18.645 1.00 92.12 212 ILE A N 1
ATOM 1491 C CA . ILE A 1 212 ? -16.415 11.519 19.356 1.00 92.12 212 ILE A CA 1
ATOM 1492 C C . ILE A 1 212 ? -16.228 11.061 20.793 1.00 92.12 212 ILE A C 1
ATOM 1494 O O . ILE A 1 212 ? -17.138 10.517 21.421 1.00 92.12 212 ILE A O 1
ATOM 1498 N N . CYS A 1 213 ? -15.029 11.269 21.319 1.00 93.50 213 CYS A N 1
ATOM 1499 C CA . CYS A 1 213 ? -14.781 11.120 22.741 1.00 93.50 213 CYS A CA 1
ATOM 1500 C C . CYS A 1 213 ? -15.378 12.325 23.483 1.00 93.50 213 CYS A C 1
ATOM 1502 O O . CYS A 1 213 ? -14.858 13.436 23.384 1.00 93.50 213 CYS A O 1
ATOM 1504 N N . ASN A 1 214 ? -16.456 12.099 24.233 1.00 95.31 214 ASN A N 1
ATOM 1505 C CA . ASN A 1 214 ? -17.134 13.110 25.048 1.00 95.31 214 ASN A CA 1
ATOM 1506 C C . ASN A 1 214 ? -17.106 12.710 26.524 1.00 95.31 214 ASN A C 1
ATOM 1508 O O . ASN A 1 214 ? -17.032 11.521 26.845 1.00 95.31 214 ASN A O 1
ATOM 1512 N N . ARG A 1 215 ? -17.200 13.691 27.431 1.00 94.12 215 ARG A N 1
ATOM 1513 C CA . ARG A 1 215 ? -17.498 13.394 28.838 1.00 94.12 215 ARG A CA 1
ATOM 1514 C C . ARG A 1 215 ? -18.913 12.840 28.950 1.00 94.12 215 ARG A C 1
ATOM 1516 O O . ARG A 1 215 ? -19.821 13.310 28.271 1.00 94.12 215 ARG A O 1
ATOM 1523 N N . ASP A 1 216 ? -19.071 11.843 29.808 1.00 89.44 216 ASP A N 1
ATOM 1524 C CA . ASP A 1 216 ? -20.378 11.415 30.286 1.00 89.44 216 ASP A CA 1
ATOM 1525 C C . ASP A 1 216 ? -21.023 12.576 31.070 1.00 89.44 216 ASP A C 1
ATOM 1527 O O . ASP A 1 216 ? -20.319 13.369 31.702 1.00 89.44 216 ASP A O 1
ATOM 1531 N N . GLU A 1 217 ? -22.355 12.673 31.031 1.00 84.88 217 GLU A N 1
ATOM 1532 C CA . GLU A 1 217 ? -23.135 13.727 31.708 1.00 84.88 217 GLU A CA 1
ATOM 1533 C C . GLU A 1 217 ? -22.894 13.746 33.226 1.00 84.88 217 GLU A C 1
ATOM 1535 O O . GLU A 1 217 ? -22.889 14.807 33.843 1.00 84.88 217 GLU A O 1
ATOM 1540 N N . ASP A 1 218 ? -22.551 12.590 33.799 1.00 83.19 218 ASP A N 1
ATOM 1541 C CA . ASP A 1 218 ? -22.207 12.422 35.215 1.00 83.19 218 ASP A CA 1
ATOM 1542 C C . ASP A 1 218 ? -20.817 12.989 35.587 1.00 83.19 218 ASP A C 1
ATOM 1544 O O . ASP A 1 218 ? -20.343 12.822 36.710 1.00 83.19 218 ASP A O 1
ATOM 1548 N N . GLY A 1 219 ? -20.094 13.597 34.638 1.00 77.81 219 GLY A N 1
ATOM 1549 C CA . GLY A 1 219 ? -18.836 14.317 34.867 1.00 77.81 219 GLY A CA 1
ATOM 1550 C C . GLY A 1 219 ? -17.601 13.455 35.176 1.00 77.81 219 GLY A C 1
ATOM 1551 O O . GLY A 1 219 ? -16.487 13.980 35.178 1.00 77.81 219 GLY A O 1
ATOM 1552 N N . GLY A 1 220 ? -17.757 12.148 35.406 1.00 81.50 220 GLY A N 1
ATOM 1553 C CA . GLY A 1 220 ? -16.681 11.296 35.929 1.00 81.50 220 GLY A CA 1
ATOM 1554 C C . GLY A 1 220 ? -15.790 10.598 34.894 1.00 81.50 220 GLY A C 1
ATOM 1555 O O . GLY A 1 220 ? -14.626 10.318 35.181 1.00 81.50 220 GLY A O 1
ATOM 1556 N N . LYS A 1 221 ? -16.299 10.265 33.700 1.00 90.31 221 LYS A N 1
ATOM 1557 C CA . LYS A 1 221 ? -15.556 9.484 32.688 1.00 90.31 221 LYS A CA 1
ATOM 1558 C C . LYS A 1 221 ? -15.845 10.002 31.284 1.00 90.31 221 LYS A C 1
ATOM 1560 O O . LYS A 1 221 ? -16.913 10.546 31.040 1.00 90.31 221 LYS A O 1
ATOM 1565 N N . GLN A 1 222 ? -14.901 9.834 30.359 1.00 93.75 222 GLN A N 1
ATOM 1566 C CA . GLN A 1 222 ? -15.124 10.128 28.941 1.00 93.75 222 GLN A CA 1
ATOM 1567 C C . GLN A 1 222 ? -15.225 8.839 28.129 1.00 93.75 222 GLN A C 1
ATOM 1569 O O . GLN A 1 222 ? -14.485 7.880 28.375 1.00 93.75 222 GLN A O 1
ATOM 1574 N N . ARG A 1 223 ? -16.156 8.807 27.176 1.00 94.06 223 ARG A N 1
ATOM 1575 C CA . ARG A 1 223 ? -16.422 7.659 26.308 1.00 94.06 223 ARG A CA 1
ATOM 1576 C C . ARG A 1 223 ? -16.537 8.095 24.862 1.00 94.06 223 ARG A C 1
ATOM 1578 O O . ARG A 1 223 ? -17.007 9.187 24.557 1.00 94.06 223 ARG A O 1
ATOM 1585 N N . TRP A 1 224 ? -16.181 7.184 23.973 1.00 92.31 224 TRP A N 1
ATOM 1586 C CA . TRP A 1 224 ? -16.500 7.311 22.562 1.00 92.31 224 TRP A CA 1
ATOM 1587 C C . TRP A 1 224 ? -18.009 7.147 22.355 1.00 92.31 224 TRP A C 1
ATOM 1589 O O . TRP A 1 224 ? -18.564 6.096 22.675 1.00 92.31 224 TRP A O 1
ATOM 1599 N N . ARG A 1 225 ? -18.687 8.168 21.835 1.00 92.75 225 ARG A N 1
ATOM 1600 C CA . ARG A 1 225 ? -20.136 8.175 21.580 1.00 92.75 225 ARG A CA 1
ATOM 1601 C C . ARG A 1 225 ? -20.414 8.648 20.158 1.00 92.75 225 ARG A C 1
ATOM 1603 O O . ARG A 1 225 ? -19.590 9.334 19.559 1.00 92.75 225 ARG A O 1
ATOM 1610 N N . PHE A 1 226 ? -21.571 8.284 19.615 1.00 89.81 226 PHE A N 1
ATOM 1611 C CA . PHE A 1 226 ? -22.028 8.898 18.371 1.00 89.81 226 PHE A CA 1
ATOM 1612 C C . PHE A 1 226 ? -22.315 10.386 18.620 1.00 89.81 226 PHE A C 1
ATOM 1614 O O . PHE A 1 226 ? -22.808 10.711 19.705 1.00 89.81 226 PHE A O 1
ATOM 1621 N N . PRO A 1 227 ? -21.974 11.281 17.676 1.00 88.81 227 PRO A N 1
ATOM 1622 C CA . PRO A 1 227 ? -22.436 12.662 17.747 1.00 88.81 227 PRO A CA 1
ATOM 1623 C C . PRO A 1 227 ? -23.970 12.663 17.820 1.00 88.81 227 PRO A C 1
ATOM 1625 O O . PRO A 1 227 ? -24.611 11.875 17.119 1.00 88.81 227 PRO A O 1
ATOM 1628 N N . ALA A 1 228 ? -24.506 13.461 18.747 1.00 82.38 228 ALA A N 1
ATOM 1629 C CA . ALA A 1 228 ? -25.942 13.615 18.972 1.00 82.38 228 ALA A CA 1
ATOM 1630 C C . ALA A 1 228 ? -26.637 14.263 17.768 1.00 82.38 228 ALA A C 1
ATOM 1632 O O . ALA A 1 228 ? -25.966 15.053 17.063 1.00 82.38 228 ALA A O 1
#

Radius of gyration: 27.71 Å; chains: 1; bounding box: 91×54×63 Å

Organism: NCBI:txid1427535

Secondary structure (DSSP, 8-state):
----------------------------------------------------------------EEEE-S--EEBTTBPEEEEEEEESSSSSSB-EEE-TT-EEEEEPPTTEEEEEE-S-S-EEE-TTSSEEEEE-SS-EE--S-EEEEEEEPTTPPSEEEEEEEEEE-TT--EEEEEEEEEEEPPB--TT-B--GGGTT-EEE-TT--EEEEEE-TTSS-EEEE---

pLDDT: mean 79.4, std 19.12, range [39.78, 98.5]

Foldseek 3Di:
DDDDDDDDDDDDDDDDDDDDDDDDDDDDDDDDDDDDDDDDDDDPDDDDDDDDDDCPPPPVQQQKEKDWDDAEEAEQVDWDKTKIAIARNPVPHWDQWAAQQKKKKWFDWPQKFFPDWFADDAKDQDPRRRMIMHGDHHHGIRPDIIITIMHGHLPDAFAKTWIKIWIGHNVRHTRYIDIRIHGYFGADDFPDFDDPVQAQPWGAHSVRQIWGFHADPVRPTTTTHHDD

Sequence (228 aa):
MVRTVGTITTWAGAALLAASALGLATTAASAATAAPAKATAASARATPASATAGTRGVVDQTVPALAQGAIPNAHHDKPVRVAFKLTAGDTTSPFKGYRVGDVLKITAPPGTTIADLMCGPKKDIAADRRSATCTMPASSFWTADRFVILNVDDNAAGGTVTGKLSYSDPAGRRLTAADLTVFIAGTVKAGTYCKAADLGKTAFTDKNKAIICNRDEDGGKQRWRFPA